Protein AF-M5BMG4-F1 (afdb_monomer_lite)

Secondary structure (DSSP, 8-state):
---HHHHHHHHHHHHHHHHHHHHHHHHHHHHHHHHHHHH-TTHHHHS-S---HHHHHHHHT-SS--HHHHHHHHHHHHHHHHHHHHHHHHHHHHHHHHHHHT-S--------------------------------------S-TTS--TTS--HHHHHHHHHHHHHHHHHHHHHHHHHHH-EEEEEEE--SSS--EEEEEEEHHHHHHHHHHHTTSSS---

Structure (mmCIF, N/CA/C/O backbone):
data_AF-M5BMG4-F1
#
_entry.id   AF-M5BMG4-F1
#
loop_
_atom_site.group_PDB
_atom_site.id
_atom_site.type_symbol
_atom_site.label_atom_id
_atom_site.label_alt_id
_atom_site.label_comp_id
_atom_site.label_asym_id
_atom_site.label_entity_id
_atom_site.label_seq_id
_atom_site.pdbx_PDB_ins_code
_atom_site.Cartn_x
_atom_site.Cartn_y
_atom_site.Cartn_z
_atom_site.occupancy
_atom_site.B_iso_or_equiv
_atom_site.auth_seq_id
_atom_site.auth_comp_id
_atom_site.auth_asym_id
_atom_site.auth_atom_id
_atom_site.pdbx_PDB_model_num
ATOM 1 N N . MET A 1 1 ? -11.355 30.637 56.043 1.00 48.03 1 MET A N 1
ATOM 2 C CA . MET A 1 1 ? -11.226 29.931 54.749 1.00 48.03 1 MET A CA 1
ATOM 3 C C . MET A 1 1 ? -11.668 28.479 54.931 1.00 48.03 1 MET A C 1
ATOM 5 O O . MET A 1 1 ? -10.850 27.647 55.291 1.00 48.03 1 MET A O 1
ATOM 9 N N . ALA A 1 2 ? -12.961 28.178 54.785 1.00 53.28 2 ALA A N 1
ATOM 10 C CA . ALA A 1 2 ? -13.523 26.843 55.030 1.00 53.28 2 ALA A CA 1
ATOM 11 C C . ALA A 1 2 ? -14.375 26.405 53.825 1.00 53.28 2 ALA A C 1
ATOM 13 O O . ALA A 1 2 ? -15.596 26.462 53.869 1.00 53.28 2 ALA A O 1
ATOM 14 N N . GLY A 1 3 ? -13.710 26.032 52.728 1.00 60.06 3 GLY A N 1
ATOM 15 C CA . GLY A 1 3 ? -14.348 25.515 51.505 1.00 60.06 3 GLY A CA 1
ATOM 16 C C . GLY A 1 3 ? -13.721 24.224 50.962 1.00 60.06 3 GLY A C 1
ATOM 17 O O . GLY A 1 3 ? -14.142 23.712 49.941 1.00 60.06 3 GLY A O 1
ATOM 18 N N . SER A 1 4 ? -12.715 23.649 51.625 1.00 68.88 4 SER A N 1
ATOM 19 C CA . SER A 1 4 ? -11.799 22.714 50.951 1.00 68.88 4 SER A CA 1
ATOM 20 C C . SER A 1 4 ? -12.375 21.319 50.646 1.00 68.88 4 SER A C 1
ATOM 22 O O . SER A 1 4 ? -12.135 20.799 49.560 1.00 68.88 4 SER A O 1
ATOM 24 N N . GLN A 1 5 ? -13.130 20.688 51.554 1.00 76.31 5 GLN A N 1
ATOM 25 C CA . GLN A 1 5 ? -13.528 19.279 51.372 1.00 76.31 5 GLN A CA 1
ATOM 26 C C . GLN A 1 5 ? -14.900 19.076 50.716 1.00 76.31 5 GLN A C 1
ATOM 28 O O . GLN A 1 5 ? -15.070 18.143 49.930 1.00 76.31 5 GLN A O 1
ATOM 33 N N . SER A 1 6 ? -15.888 19.919 51.021 1.00 79.81 6 SER A N 1
ATOM 34 C CA . SER A 1 6 ? -17.217 19.833 50.401 1.00 79.81 6 SER A CA 1
ATOM 35 C C . SER A 1 6 ? -17.175 20.239 48.926 1.00 79.81 6 SER A C 1
ATOM 37 O O . SER A 1 6 ? -17.792 19.574 48.092 1.00 79.81 6 SER A O 1
ATOM 39 N N . GLU A 1 7 ? -16.389 21.263 48.578 1.00 84.25 7 GLU A N 1
ATOM 40 C CA . GLU A 1 7 ? -16.179 21.663 47.183 1.00 84.25 7 GLU A CA 1
ATOM 41 C C . GLU A 1 7 ? -15.377 20.617 46.404 1.00 84.25 7 GLU A C 1
ATOM 43 O O . GLU A 1 7 ? -15.750 20.308 45.274 1.00 84.25 7 GLU A O 1
ATOM 48 N N . ALA A 1 8 ? -14.367 19.981 47.012 1.00 84.94 8 ALA A N 1
ATOM 49 C CA . ALA A 1 8 ? -13.626 18.887 46.378 1.00 84.94 8 ALA A CA 1
ATOM 50 C C . ALA A 1 8 ? -14.528 17.688 46.028 1.00 84.94 8 ALA A C 1
ATOM 52 O O . ALA A 1 8 ? -14.416 17.119 44.943 1.00 84.94 8 ALA A O 1
ATOM 53 N N . ARG A 1 9 ? -15.483 17.331 46.901 1.00 87.06 9 ARG A N 1
ATOM 54 C CA . ARG A 1 9 ? -16.470 16.269 46.618 1.00 87.06 9 ARG A CA 1
ATOM 55 C C . ARG A 1 9 ? -17.399 16.636 45.463 1.00 87.06 9 ARG A C 1
ATOM 57 O O . ARG A 1 9 ? -17.698 15.792 44.621 1.00 87.06 9 ARG A O 1
ATOM 64 N N . ARG A 1 10 ? -17.827 17.898 45.393 1.00 88.69 10 ARG A N 1
ATOM 65 C CA . ARG A 1 10 ? -18.655 18.401 44.289 1.00 88.69 10 ARG A CA 1
ATOM 66 C C . ARG A 1 10 ? -17.881 18.427 42.969 1.00 88.69 10 ARG A C 1
ATOM 68 O O . ARG A 1 10 ? -18.424 18.042 41.940 1.00 88.69 10 ARG A O 1
ATOM 75 N N . GLN A 1 11 ? -16.615 18.835 43.000 1.00 87.69 11 GLN A N 1
ATOM 76 C CA . GLN A 1 11 ? -15.728 18.807 41.837 1.00 87.69 11 GLN A CA 1
ATOM 77 C C . GLN A 1 11 ? -15.496 17.373 41.347 1.00 87.69 11 GLN A C 1
ATOM 79 O O . GLN A 1 11 ? -15.622 17.125 40.153 1.00 87.69 11 GLN A O 1
ATOM 84 N N . ALA A 1 12 ? -15.259 16.418 42.251 1.00 90.44 12 ALA A N 1
ATOM 85 C CA . ALA A 1 12 ? -15.122 15.004 41.902 1.00 90.44 12 ALA A CA 1
ATOM 86 C C . ALA A 1 12 ? -16.397 14.436 41.251 1.00 90.44 12 ALA A C 1
ATOM 88 O O . ALA A 1 12 ? -16.308 13.730 40.251 1.00 90.44 12 ALA A O 1
ATOM 89 N N . ALA A 1 13 ? -17.584 14.801 41.751 1.00 92.12 13 ALA A N 1
ATOM 90 C CA . ALA A 1 13 ? -18.852 14.398 41.142 1.00 92.12 13 ALA A CA 1
ATOM 91 C C . ALA A 1 13 ? -19.016 14.948 39.712 1.00 92.12 13 ALA A C 1
ATOM 93 O O . ALA A 1 13 ? -19.407 14.213 38.810 1.00 92.12 13 ALA A O 1
ATOM 94 N N . LEU A 1 14 ? -18.659 16.216 39.479 1.00 94.31 14 LEU A N 1
ATOM 95 C CA . LEU A 1 14 ? -18.699 16.826 38.143 1.00 94.31 14 LEU A CA 1
ATOM 96 C C . LEU A 1 14 ? -17.655 16.224 37.189 1.00 94.31 14 LEU A C 1
ATOM 98 O O . LEU A 1 14 ? -17.913 16.099 35.994 1.00 94.31 14 LEU A O 1
ATOM 102 N N . VAL A 1 15 ? -16.478 15.844 37.696 1.00 93.56 15 VAL A N 1
ATOM 103 C CA . VAL A 1 15 ? -15.448 15.144 36.913 1.00 93.56 15 VAL A CA 1
ATOM 104 C C . VAL A 1 15 ? -15.924 13.746 36.524 1.00 93.56 15 VAL A C 1
ATOM 106 O O . VAL A 1 15 ? -15.782 13.377 35.361 1.00 93.56 15 VAL A O 1
ATOM 109 N N . ASN A 1 16 ? -16.555 13.009 37.442 1.00 94.94 16 ASN A N 1
ATOM 110 C CA . ASN A 1 16 ? -17.147 11.707 37.134 1.00 94.94 16 ASN A CA 1
ATOM 111 C C . ASN A 1 16 ? -18.259 11.830 36.090 1.00 94.94 16 ASN A C 1
ATOM 113 O O . ASN A 1 16 ? -18.227 11.100 35.109 1.00 94.94 16 ASN A O 1
ATOM 117 N N . GLN A 1 17 ? -19.155 12.815 36.217 1.00 94.69 17 GLN A N 1
ATOM 118 C CA . GLN A 1 17 ? -20.187 13.072 35.204 1.00 94.69 17 GLN A CA 1
ATOM 119 C C . GLN A 1 17 ? -19.587 13.383 33.827 1.00 94.69 17 GLN A C 1
ATOM 121 O O . GLN A 1 17 ? -20.067 12.890 32.812 1.00 94.69 17 GLN A O 1
ATOM 126 N N . ARG A 1 18 ? -18.512 14.179 33.765 1.00 96.25 18 ARG A N 1
ATOM 127 C CA . ARG A 1 18 ? -17.808 14.451 32.499 1.00 96.25 18 ARG A CA 1
ATOM 128 C C . ARG A 1 18 ? -17.159 13.198 31.921 1.00 96.25 18 ARG A C 1
ATOM 130 O O . ARG A 1 18 ? -17.185 13.024 30.707 1.00 96.25 18 ARG A O 1
ATOM 137 N N . LYS A 1 19 ? -16.582 12.349 32.773 1.00 94.94 19 LYS A N 1
ATOM 138 C CA . LYS A 1 19 ? -15.960 11.087 32.367 1.00 94.94 19 LYS A CA 1
ATOM 139 C C . LYS A 1 19 ? -17.001 10.114 31.821 1.00 94.94 19 LYS A C 1
ATOM 141 O O . LYS A 1 19 ? -16.806 9.588 30.737 1.00 94.94 19 LYS A O 1
ATOM 146 N N . GLU A 1 20 ? -18.122 9.956 32.519 1.00 95.56 20 GLU A N 1
ATOM 147 C CA . GLU A 1 20 ? -19.255 9.140 32.074 1.00 95.56 20 GLU A CA 1
ATOM 148 C C . GLU A 1 20 ? -19.810 9.645 30.740 1.00 95.56 20 GLU A C 1
ATOM 150 O O . GLU A 1 20 ? -19.990 8.853 29.823 1.00 95.56 20 GLU A O 1
ATOM 155 N N . MET A 1 21 ? -19.997 10.961 30.576 1.00 93.50 21 MET A N 1
ATOM 156 C CA . MET A 1 21 ? -20.443 11.519 29.293 1.00 93.50 21 MET A CA 1
ATOM 157 C C . MET A 1 21 ? -19.443 11.281 28.153 1.00 93.50 21 MET A C 1
ATOM 159 O O . MET A 1 21 ? -19.861 11.055 27.021 1.00 93.50 21 MET A O 1
ATOM 163 N N . MET A 1 22 ? -18.137 11.332 28.429 1.00 92.81 22 MET A N 1
ATOM 164 C CA . MET A 1 22 ? -17.100 11.048 27.433 1.00 92.81 22 MET A CA 1
ATOM 165 C C . MET A 1 22 ? -17.072 9.559 27.063 1.00 92.81 22 MET A C 1
ATOM 167 O O . MET A 1 22 ? -17.071 9.232 25.882 1.00 92.81 22 MET A O 1
ATOM 171 N N . GLU A 1 23 ? -17.135 8.663 28.051 1.00 95.31 23 GLU A N 1
ATOM 172 C CA . GLU A 1 23 ? -17.198 7.212 27.832 1.00 95.31 23 GLU A CA 1
ATOM 173 C C . GLU A 1 23 ? -18.461 6.807 27.057 1.00 95.31 23 GLU A C 1
ATOM 175 O O . GLU A 1 23 ? -18.402 5.946 26.182 1.00 95.31 23 GLU A O 1
ATOM 180 N N . GLU A 1 24 ? -19.604 7.439 27.337 1.00 96.00 24 GLU A N 1
ATOM 181 C CA . GLU A 1 24 ? -20.850 7.195 26.607 1.00 96.00 24 GLU A CA 1
ATOM 182 C C . GLU A 1 24 ? -20.752 7.684 25.154 1.00 96.00 24 GLU A C 1
ATOM 184 O O . GLU A 1 24 ? -21.241 7.023 24.240 1.00 96.00 24 GLU A O 1
ATOM 189 N N . PHE A 1 25 ? -20.069 8.807 24.920 1.00 96.19 25 PHE A N 1
ATOM 190 C CA . PHE A 1 25 ? -19.807 9.309 23.573 1.00 96.19 25 PHE A CA 1
ATOM 191 C C . PHE A 1 25 ? -18.877 8.382 22.782 1.00 96.19 25 PHE A C 1
ATOM 193 O O . PHE A 1 25 ? -19.150 8.091 21.616 1.00 96.19 25 PHE A O 1
ATOM 200 N N . ASP A 1 26 ? -17.821 7.874 23.417 1.00 93.44 26 ASP A N 1
ATOM 201 C CA . ASP A 1 26 ? -16.914 6.902 22.804 1.00 93.44 26 ASP A CA 1
ATOM 202 C C . ASP A 1 26 ? -17.653 5.593 22.495 1.00 93.44 26 ASP A C 1
ATOM 204 O O . ASP A 1 26 ? -17.563 5.085 21.380 1.00 93.44 26 ASP A O 1
ATOM 208 N N . ARG A 1 27 ? -18.509 5.115 23.410 1.00 95.56 27 ARG A N 1
ATOM 209 C CA . ARG A 1 27 ? -19.394 3.963 23.161 1.00 95.56 27 ARG A CA 1
ATOM 210 C C . ARG A 1 27 ? -20.350 4.192 22.000 1.00 95.56 27 ARG A C 1
ATOM 212 O O . ARG A 1 27 ? -20.555 3.282 21.202 1.00 95.56 27 ARG A O 1
ATOM 219 N N . GLN A 1 28 ? -20.947 5.378 21.897 1.00 94.50 28 GLN A N 1
ATOM 220 C CA . GLN A 1 28 ? -21.827 5.721 20.779 1.00 94.50 28 GLN A CA 1
ATOM 221 C C . GLN A 1 28 ? -21.057 5.775 19.458 1.00 94.50 28 GLN A C 1
ATOM 223 O O . GLN A 1 28 ? -21.554 5.287 18.442 1.00 94.50 28 GLN A O 1
ATOM 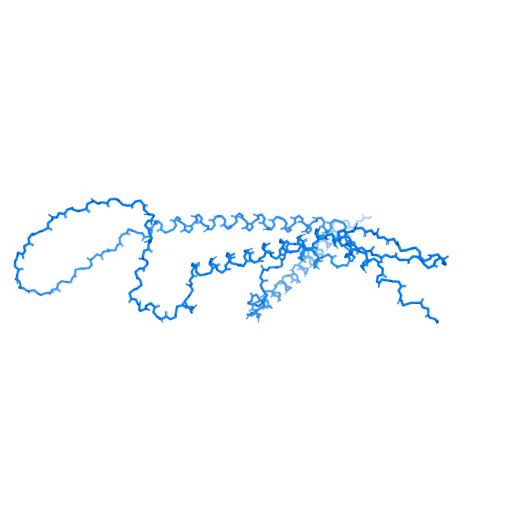228 N N . LYS A 1 29 ? -19.831 6.312 19.460 1.00 95.00 29 LYS A N 1
ATOM 229 C CA . LYS A 1 29 ? -18.953 6.283 18.287 1.00 95.00 29 LYS A CA 1
ATOM 230 C C . LYS A 1 29 ? -18.583 4.865 17.884 1.00 95.00 29 LYS A C 1
ATOM 232 O O . LYS A 1 29 ? -18.730 4.529 16.712 1.00 95.00 29 LYS A O 1
ATOM 237 N N . ASP A 1 30 ? -18.177 4.033 18.834 1.00 90.62 30 ASP A N 1
ATOM 238 C CA . ASP A 1 30 ? -17.847 2.631 18.586 1.00 90.62 30 ASP A CA 1
ATOM 239 C C . ASP A 1 30 ? -19.067 1.850 18.089 1.00 90.62 30 ASP A C 1
ATOM 241 O O . ASP A 1 30 ? -18.950 1.024 17.184 1.00 90.62 30 ASP A O 1
ATOM 245 N N . ALA A 1 31 ? -20.258 2.134 18.624 1.00 92.94 31 ALA A N 1
ATOM 246 C CA . ALA A 1 31 ? -21.508 1.551 18.151 1.00 92.94 31 ALA A CA 1
ATOM 247 C C . ALA A 1 31 ? -21.809 1.964 16.704 1.00 92.94 31 ALA A C 1
ATOM 249 O O . ALA A 1 31 ? -22.097 1.093 15.886 1.00 92.94 31 ALA A O 1
ATOM 250 N N . MET A 1 32 ? -21.662 3.247 16.354 1.00 86.12 32 MET A N 1
ATOM 251 C CA . MET A 1 32 ? -21.830 3.718 14.974 1.00 86.12 32 MET A CA 1
ATOM 252 C C . MET A 1 32 ? -20.785 3.125 14.022 1.00 86.12 32 MET A C 1
ATOM 254 O O . MET A 1 32 ? -21.125 2.723 12.910 1.00 86.12 32 MET A O 1
ATOM 258 N N . LEU A 1 33 ? -19.523 3.011 14.438 1.00 84.25 33 LEU A N 1
ATOM 259 C CA . LEU A 1 33 ? -18.486 2.350 13.642 1.00 84.25 33 LEU A CA 1
ATOM 260 C C . LEU A 1 33 ? -18.820 0.872 13.431 1.00 84.25 33 LEU A C 1
ATOM 262 O O . LEU A 1 33 ? -18.809 0.388 12.306 1.00 84.25 33 LEU A O 1
ATOM 266 N N . LYS A 1 34 ? -19.230 0.167 14.484 1.00 87.31 34 LYS A N 1
ATOM 267 C CA . LYS A 1 34 ? -19.620 -1.240 14.392 1.00 87.31 34 LYS A CA 1
ATOM 268 C C . LYS A 1 34 ? -20.862 -1.443 13.528 1.00 87.31 34 LYS A C 1
ATOM 270 O O . LYS A 1 34 ? -20.925 -2.422 12.789 1.00 87.31 34 LYS A O 1
ATOM 275 N N . GLU A 1 35 ? -21.854 -0.559 13.610 1.00 85.75 35 GLU A N 1
ATOM 276 C CA . GLU A 1 35 ? -23.045 -0.612 12.757 1.00 85.75 35 GLU A CA 1
ATOM 277 C C . GLU A 1 35 ? -22.714 -0.310 11.298 1.00 85.75 35 GLU A C 1
ATOM 279 O O . GLU A 1 35 ? -23.170 -1.038 10.418 1.00 85.75 35 GLU A O 1
ATOM 284 N N . THR A 1 36 ? -21.871 0.689 11.027 1.00 81.50 36 THR A N 1
ATOM 285 C CA . THR A 1 36 ? -21.417 0.989 9.661 1.00 81.50 36 THR A CA 1
ATOM 286 C C . THR A 1 36 ? -20.585 -0.162 9.093 1.00 81.50 36 THR A C 1
ATOM 288 O O . THR A 1 36 ? -20.907 -0.662 8.021 1.00 81.50 36 THR A O 1
ATOM 291 N N . GLU A 1 37 ? -19.613 -0.704 9.826 1.00 75.75 37 GLU A N 1
ATOM 292 C CA . GLU A 1 37 ? -18.843 -1.882 9.398 1.00 75.75 37 GLU A CA 1
ATOM 293 C C . GLU A 1 37 ? -19.734 -3.096 9.097 1.00 75.75 37 GLU A C 1
ATOM 295 O O . GLU A 1 37 ? -19.504 -3.823 8.130 1.00 75.75 37 GLU A O 1
ATOM 300 N N . LYS A 1 38 ? -20.786 -3.306 9.894 1.00 78.69 38 LYS A N 1
ATOM 301 C CA . LYS A 1 38 ? -21.734 -4.415 9.721 1.00 78.69 38 LYS A CA 1
ATOM 302 C C . LYS A 1 38 ? -22.732 -4.162 8.584 1.00 78.69 38 LYS A C 1
ATOM 304 O O . LYS A 1 38 ? -23.169 -5.115 7.940 1.00 78.69 38 LYS A O 1
ATOM 309 N N . SER A 1 39 ? -23.056 -2.896 8.316 1.00 72.44 39 SER A N 1
ATOM 310 C CA . SER A 1 39 ? -23.921 -2.437 7.223 1.00 72.44 39 SER A CA 1
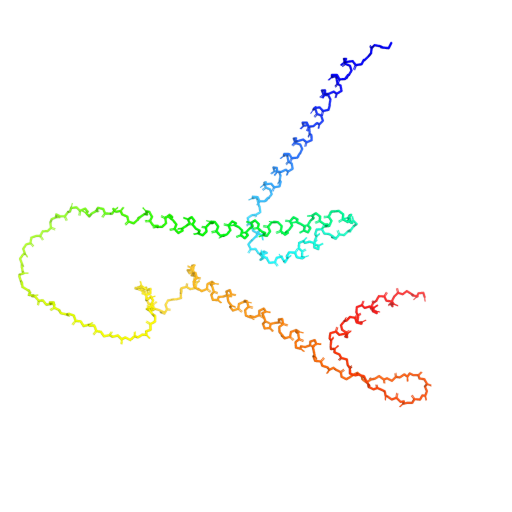ATOM 311 C C . SER A 1 39 ? -23.197 -2.311 5.879 1.00 72.44 39 SER A C 1
ATOM 313 O O . SER A 1 39 ? -23.870 -2.141 4.861 1.00 72.44 39 SER A O 1
ATOM 315 N N . LEU A 1 40 ? -21.865 -2.414 5.832 1.00 66.12 40 LEU A N 1
ATOM 316 C CA . LEU A 1 40 ? -21.096 -2.488 4.589 1.00 66.12 40 LEU A CA 1
ATOM 317 C C . LEU A 1 40 ? -20.660 -3.939 4.280 1.00 66.12 40 LEU A C 1
ATOM 319 O O . LEU A 1 40 ? -19.480 -4.281 4.408 1.00 66.12 40 LEU A O 1
ATOM 323 N N . PRO A 1 41 ? -21.557 -4.821 3.792 1.00 57.09 41 PRO A N 1
ATOM 324 C CA . PRO A 1 41 ? -21.187 -6.154 3.336 1.00 57.09 41 PRO A CA 1
ATOM 325 C C . PRO A 1 41 ? -20.493 -6.068 1.968 1.00 57.09 41 PRO A C 1
ATOM 327 O O . PRO A 1 41 ? -21.046 -6.479 0.948 1.00 57.09 41 PRO A O 1
ATOM 330 N N . GLY A 1 42 ? -19.271 -5.537 1.887 1.00 61.16 42 GLY A N 1
ATOM 331 C CA . GLY A 1 42 ? -18.596 -5.463 0.586 1.00 61.16 42 GLY A CA 1
ATOM 332 C C . GLY A 1 42 ? -17.256 -4.756 0.495 1.00 61.16 42 GLY A C 1
ATOM 333 O O . GLY A 1 42 ? -16.537 -5.044 -0.456 1.00 61.16 42 GLY A O 1
ATOM 334 N N . THR A 1 43 ? -16.868 -3.900 1.444 1.00 59.12 43 THR A N 1
ATOM 335 C CA . THR A 1 43 ? -15.601 -3.153 1.308 1.00 59.12 43 THR A CA 1
ATOM 336 C C . THR A 1 43 ? -14.411 -4.107 1.254 1.00 59.12 43 THR A C 1
ATOM 338 O O . THR A 1 43 ? -13.666 -4.108 0.282 1.00 59.12 43 THR A O 1
ATOM 341 N N . ASN A 1 44 ? -14.338 -5.057 2.186 1.00 59.78 44 ASN A N 1
ATOM 342 C CA . ASN A 1 44 ? -13.284 -6.076 2.236 1.00 59.78 44 ASN A CA 1
ATOM 343 C C . ASN A 1 44 ? -13.362 -7.172 1.155 1.00 59.78 44 ASN A C 1
ATOM 345 O O . ASN A 1 44 ? -12.509 -8.056 1.140 1.00 59.78 44 ASN A O 1
ATOM 349 N N . ARG A 1 45 ? -14.366 -7.162 0.264 1.00 65.56 45 ARG A N 1
ATOM 350 C CA . ARG A 1 45 ? -14.440 -8.120 -0.859 1.00 65.56 45 ARG A CA 1
ATOM 351 C C . ARG A 1 45 ? -13.769 -7.604 -2.129 1.00 65.56 45 ARG A C 1
ATOM 353 O O . ARG A 1 45 ? -13.460 -8.412 -2.997 1.00 65.56 45 ARG A O 1
ATOM 360 N N . PHE A 1 46 ? -13.546 -6.292 -2.229 1.00 55.56 46 PHE A N 1
ATOM 361 C CA . PHE A 1 46 ? -13.007 -5.660 -3.437 1.00 55.56 46 PHE A CA 1
ATOM 362 C C . PHE A 1 46 ? -11.672 -4.944 -3.225 1.00 55.56 46 PHE A C 1
ATOM 364 O O . PHE A 1 46 ? -10.905 -4.831 -4.178 1.00 55.56 46 PHE A O 1
ATOM 371 N N . VAL A 1 47 ? -11.332 -4.530 -1.999 1.00 58.84 47 VAL A N 1
ATOM 372 C CA . VAL A 1 47 ? -9.947 -4.156 -1.677 1.00 58.84 47 VAL A CA 1
ATOM 373 C C . VAL A 1 47 ? -9.191 -5.410 -1.269 1.00 58.84 47 VAL A C 1
ATOM 375 O O . VAL A 1 47 ? -9.425 -5.982 -0.205 1.00 58.84 47 VAL A O 1
ATOM 378 N N . GLY A 1 48 ? -8.281 -5.859 -2.134 1.00 62.72 48 GLY A N 1
ATOM 379 C CA . GLY A 1 48 ? -7.297 -6.860 -1.744 1.00 62.72 48 GLY A CA 1
ATOM 380 C C . GLY A 1 48 ? -6.557 -6.352 -0.509 1.00 62.72 48 GLY A C 1
ATOM 381 O O . GLY A 1 48 ? -6.052 -5.233 -0.522 1.00 62.72 48 GLY A O 1
ATOM 382 N N . ARG A 1 49 ? -6.506 -7.160 0.556 1.00 59.47 49 ARG A N 1
ATOM 383 C CA . ARG A 1 49 ? -5.766 -6.891 1.801 1.00 59.47 49 ARG A CA 1
ATOM 384 C C . ARG A 1 49 ? -4.253 -6.949 1.539 1.00 59.47 49 ARG A C 1
ATOM 386 O O . ARG A 1 49 ? -3.559 -7.824 2.032 1.00 59.47 49 ARG A O 1
ATOM 393 N N . ASN A 1 50 ? -3.780 -6.054 0.680 1.00 53.78 50 ASN A N 1
ATOM 394 C CA . ASN A 1 50 ? -2.401 -5.884 0.241 1.00 53.78 50 ASN A CA 1
ATOM 395 C C . ASN A 1 50 ? -1.962 -4.423 0.410 1.00 53.78 50 ASN A C 1
ATOM 397 O O . ASN A 1 50 ? -1.045 -3.985 -0.278 1.00 53.78 50 ASN A O 1
ATOM 401 N N . ASP A 1 51 ? -2.580 -3.678 1.331 1.00 55.97 51 ASP A N 1
ATOM 402 C CA . ASP A 1 51 ? -1.952 -2.464 1.843 1.00 55.97 51 ASP A CA 1
ATOM 403 C C . ASP A 1 51 ? -0.645 -2.900 2.522 1.00 55.97 51 ASP A C 1
ATOM 405 O O . ASP A 1 51 ? -0.640 -3.578 3.553 1.00 55.97 51 ASP A O 1
ATOM 409 N N . SER A 1 52 ? 0.481 -2.585 1.883 1.00 67.69 52 SER A N 1
ATOM 410 C CA . SER A 1 52 ? 1.807 -2.798 2.462 1.00 67.69 52 SER A CA 1
ATOM 411 C C . SER A 1 52 ? 1.876 -2.057 3.802 1.00 67.69 52 SER A C 1
ATOM 413 O O . SER A 1 52 ? 1.317 -0.969 3.918 1.00 67.69 52 SER A O 1
ATOM 415 N N . MET A 1 53 ? 2.575 -2.586 4.817 1.00 69.38 53 MET A N 1
ATOM 416 C CA . MET A 1 53 ? 2.717 -1.899 6.122 1.00 69.38 53 MET A CA 1
ATOM 417 C C . MET A 1 53 ? 3.196 -0.448 5.979 1.00 69.38 53 MET A C 1
ATOM 419 O O . MET A 1 53 ? 2.888 0.422 6.785 1.00 69.38 53 MET A O 1
ATOM 423 N N . GLU A 1 54 ? 3.979 -0.185 4.940 1.00 74.31 54 GLU A N 1
ATOM 424 C CA . GLU A 1 54 ? 4.470 1.149 4.635 1.00 74.31 54 GLU A CA 1
ATOM 425 C C . GLU A 1 54 ? 3.368 2.066 4.087 1.00 74.31 54 GLU A C 1
ATOM 427 O O . GLU A 1 54 ? 3.390 3.270 4.307 1.00 74.31 54 GLU A O 1
ATOM 432 N N . GLU A 1 55 ? 2.389 1.509 3.383 1.00 79.50 55 GLU A N 1
ATOM 433 C CA . GLU A 1 55 ? 1.258 2.235 2.821 1.00 79.50 55 GLU A CA 1
ATOM 434 C C . GLU A 1 55 ? 0.235 2.611 3.898 1.00 79.50 55 GLU A C 1
ATOM 436 O O . GLU A 1 55 ? -0.263 3.736 3.891 1.00 79.50 55 GLU A O 1
ATOM 441 N N . THR A 1 56 ? -0.012 1.733 4.876 1.00 79.44 56 THR A N 1
ATOM 442 C CA . THR A 1 56 ? -0.828 2.075 6.053 1.00 79.44 56 THR A CA 1
ATOM 443 C C . THR A 1 56 ? -0.146 3.141 6.903 1.00 79.44 56 THR A C 1
ATOM 445 O O . THR A 1 56 ? -0.795 4.111 7.301 1.00 79.44 56 THR A O 1
ATOM 448 N N . LEU A 1 57 ? 1.175 3.025 7.105 1.00 82.94 57 LEU A N 1
ATOM 449 C CA . LEU A 1 57 ? 1.959 4.049 7.788 1.00 82.94 57 LEU A CA 1
ATOM 450 C C . LEU A 1 57 ? 1.847 5.380 7.039 1.00 82.94 57 LEU A C 1
ATOM 452 O O . LEU A 1 57 ? 1.402 6.349 7.642 1.00 82.94 57 LEU A O 1
ATOM 456 N N . LYS A 1 58 ? 2.104 5.406 5.723 1.00 83.94 58 LYS A N 1
ATOM 457 C CA . LYS A 1 58 ? 1.960 6.602 4.874 1.00 83.94 58 LYS A CA 1
ATOM 458 C C . LYS A 1 58 ? 0.568 7.216 4.986 1.00 83.94 58 LYS A C 1
ATOM 460 O O . LYS A 1 58 ? 0.471 8.389 5.320 1.00 83.94 58 LYS A O 1
ATOM 465 N N . LYS A 1 59 ? -0.506 6.442 4.792 1.00 84.31 59 LYS A N 1
ATOM 466 C CA . LYS A 1 59 ? -1.898 6.919 4.911 1.00 84.31 59 LYS A CA 1
ATOM 467 C C . LYS A 1 59 ? -2.169 7.542 6.283 1.00 84.31 59 LYS A C 1
ATOM 469 O O . LYS A 1 59 ? -2.795 8.592 6.374 1.00 84.31 59 LYS A O 1
ATOM 474 N N . SER A 1 60 ? -1.641 6.928 7.343 1.00 78.62 60 SER A N 1
ATOM 475 C CA . SER A 1 60 ? -1.793 7.410 8.718 1.00 78.62 60 SER A CA 1
ATOM 476 C C . SER A 1 60 ? -0.898 8.606 9.074 1.00 78.62 60 SER A C 1
ATOM 478 O O . SER A 1 60 ? -1.112 9.220 10.124 1.00 78.62 60 SER A O 1
ATOM 480 N N . THR A 1 61 ? 0.104 8.920 8.246 1.00 82.88 61 THR A N 1
ATOM 481 C CA . THR A 1 61 ? 1.116 9.959 8.499 1.00 82.88 61 THR A CA 1
ATOM 482 C C . THR A 1 61 ? 1.095 11.092 7.472 1.00 82.88 61 THR A C 1
ATOM 484 O O . THR A 1 61 ? 2.013 11.908 7.454 1.00 82.88 61 THR A O 1
ATOM 487 N N . ILE A 1 62 ? 0.080 11.171 6.608 1.00 85.69 62 ILE A N 1
ATOM 488 C CA . ILE A 1 62 ? -0.119 12.329 5.726 1.00 85.69 62 ILE A CA 1
ATOM 489 C C . ILE A 1 62 ? -0.617 13.508 6.576 1.00 85.69 62 ILE A C 1
ATOM 491 O O . ILE A 1 62 ? -1.699 13.443 7.157 1.00 85.69 62 ILE A O 1
ATOM 495 N N . GLY A 1 63 ? 0.168 14.587 6.643 1.00 86.75 63 GLY A N 1
ATOM 496 C CA . GLY A 1 63 ? -0.170 15.823 7.360 1.00 86.75 63 GLY A CA 1
ATOM 497 C C . GLY A 1 63 ? 0.868 16.229 8.411 1.00 86.75 63 GLY A C 1
ATOM 498 O O . GLY A 1 63 ? 1.967 15.682 8.469 1.00 86.75 63 GLY A O 1
ATOM 499 N N . LEU A 1 64 ? 0.526 17.219 9.241 1.00 87.50 64 LEU A N 1
ATOM 500 C CA . LEU A 1 64 ? 1.387 17.686 10.329 1.00 87.50 64 LEU A CA 1
ATOM 501 C C . LEU A 1 64 ? 1.307 16.697 11.503 1.00 87.50 64 LEU A C 1
ATOM 503 O O . LEU A 1 64 ? 0.375 16.741 12.303 1.00 87.50 64 LEU A O 1
ATOM 507 N N . VAL A 1 65 ? 2.266 15.779 11.577 1.00 89.31 65 VAL A N 1
ATOM 508 C CA . VAL A 1 65 ? 2.315 14.709 12.584 1.00 89.31 65 VAL A CA 1
ATOM 509 C C . VAL A 1 65 ? 3.536 14.906 13.477 1.00 89.31 65 VAL A C 1
ATOM 511 O O . VAL A 1 65 ? 4.613 15.264 12.997 1.00 89.31 65 VAL A O 1
ATOM 514 N N . LYS A 1 66 ? 3.381 14.689 14.788 1.00 89.31 66 LYS A N 1
ATOM 515 C CA . LYS A 1 66 ? 4.507 14.746 15.727 1.00 89.31 66 LYS A CA 1
ATOM 516 C C . LYS A 1 66 ? 5.407 13.524 15.557 1.00 89.31 66 LYS A C 1
ATOM 518 O O . LYS A 1 66 ? 4.951 12.442 15.195 1.00 89.31 66 LYS A O 1
ATOM 523 N N . LEU A 1 67 ? 6.690 13.682 15.881 1.00 87.94 67 LEU A N 1
ATOM 524 C CA . LEU A 1 67 ? 7.663 12.588 15.798 1.00 87.94 67 LEU A CA 1
ATOM 525 C C . LEU A 1 67 ? 7.248 11.375 16.651 1.00 87.94 67 LEU A C 1
ATOM 527 O O . LEU A 1 67 ? 7.402 10.236 16.216 1.00 87.94 67 LEU A O 1
ATOM 531 N N . GLU A 1 68 ? 6.680 11.627 17.830 1.00 88.56 68 GLU A N 1
ATOM 532 C CA . GLU A 1 68 ? 6.191 10.594 18.751 1.00 88.56 68 GLU A CA 1
ATOM 533 C C . GLU A 1 68 ? 5.082 9.746 18.118 1.00 88.56 68 GLU A C 1
ATOM 535 O O . GLU A 1 68 ? 5.143 8.519 18.146 1.00 88.56 68 GLU A O 1
ATOM 540 N N . ASP A 1 69 ? 4.116 10.385 17.457 1.00 87.44 69 ASP A N 1
ATOM 541 C CA . ASP A 1 69 ? 2.993 9.696 16.816 1.00 87.44 69 ASP A CA 1
ATOM 542 C C . ASP A 1 69 ? 3.460 8.800 15.661 1.00 87.44 69 ASP A C 1
ATOM 544 O O . ASP A 1 69 ? 2.924 7.711 15.456 1.00 87.44 69 ASP A O 1
ATOM 548 N N . PHE A 1 70 ? 4.491 9.224 14.922 1.00 87.12 70 PHE A N 1
ATOM 549 C CA . PHE A 1 70 ? 5.087 8.426 13.849 1.00 87.12 70 PHE A CA 1
ATOM 550 C C . PHE A 1 70 ? 5.804 7.183 14.393 1.00 87.12 70 PHE A C 1
ATOM 552 O O . PHE A 1 70 ? 5.645 6.082 13.861 1.00 87.12 70 PHE A O 1
ATOM 559 N N . GLN A 1 71 ? 6.578 7.347 15.468 1.00 90.38 71 GLN A N 1
ATOM 560 C CA . GLN A 1 71 ? 7.277 6.242 16.127 1.00 90.38 71 GLN A CA 1
ATOM 561 C C . GLN A 1 71 ? 6.291 5.243 16.740 1.00 90.38 71 GLN A C 1
ATOM 563 O O . GLN A 1 71 ? 6.456 4.034 16.561 1.00 90.38 71 GLN A O 1
ATOM 568 N N . ASN A 1 72 ? 5.235 5.742 17.386 1.00 89.50 72 ASN A N 1
ATOM 569 C CA . ASN A 1 72 ? 4.180 4.922 17.971 1.00 89.50 72 ASN A CA 1
ATOM 570 C C . ASN A 1 72 ? 3.436 4.122 16.897 1.00 89.50 72 ASN A C 1
ATOM 572 O O . ASN A 1 72 ? 3.347 2.903 17.015 1.00 89.50 72 ASN A O 1
ATOM 576 N N . LYS A 1 73 ? 3.011 4.767 15.802 1.00 87.62 73 LYS A N 1
ATOM 577 C CA . LYS A 1 73 ? 2.337 4.086 14.682 1.00 87.62 73 LYS A CA 1
ATOM 578 C C . LYS A 1 73 ? 3.221 3.045 14.004 1.00 87.62 73 LYS A C 1
ATOM 580 O O . LYS A 1 73 ? 2.749 1.971 13.642 1.00 87.62 73 LYS A O 1
ATOM 585 N N . ARG A 1 74 ? 4.518 3.326 13.852 1.00 85.56 74 ARG A N 1
ATOM 586 C CA . ARG A 1 74 ? 5.471 2.358 13.296 1.00 85.56 74 ARG A CA 1
ATOM 587 C C . ARG A 1 74 ? 5.617 1.128 14.198 1.00 85.56 74 ARG A C 1
ATOM 589 O O . ARG A 1 74 ? 5.577 0.009 13.693 1.00 85.56 74 ARG A O 1
ATOM 596 N N . LYS A 1 75 ? 5.758 1.337 15.510 1.00 89.81 75 LYS A N 1
ATOM 597 C CA . LYS A 1 75 ? 5.860 0.261 16.505 1.00 89.81 75 LYS A CA 1
ATOM 598 C C . LYS A 1 75 ? 4.578 -0.569 16.577 1.00 89.81 75 LYS A C 1
ATOM 600 O O . LYS A 1 75 ? 4.643 -1.790 16.633 1.00 89.81 75 LYS A O 1
ATOM 605 N N . GLU A 1 76 ? 3.426 0.087 16.535 1.00 87.19 76 GLU A N 1
ATOM 606 C CA . GLU A 1 76 ? 2.117 -0.562 16.563 1.00 87.19 76 GLU A CA 1
ATOM 607 C C . GLU A 1 76 ? 1.892 -1.450 15.334 1.00 87.19 76 GLU A C 1
ATOM 609 O O . GLU A 1 76 ? 1.455 -2.591 15.474 1.00 87.19 76 GLU A O 1
ATOM 614 N N . LEU A 1 77 ? 2.254 -0.979 14.136 1.00 81.69 77 LEU A N 1
ATOM 615 C CA . LEU A 1 77 ? 2.166 -1.786 12.915 1.00 81.69 77 LEU A CA 1
ATOM 616 C C . LEU A 1 77 ? 3.094 -3.009 12.954 1.00 81.69 77 LEU A C 1
ATOM 618 O O . LEU A 1 77 ? 2.715 -4.094 12.507 1.00 81.69 77 LEU A O 1
ATOM 622 N N . GLU A 1 78 ? 4.297 -2.855 13.505 1.00 81.88 78 GLU A N 1
ATOM 623 C CA . GLU A 1 78 ? 5.239 -3.959 13.689 1.00 81.88 78 GLU A CA 1
ATOM 624 C C . GLU A 1 78 ? 4.724 -4.987 14.709 1.00 81.88 78 GLU A C 1
ATOM 626 O O . GLU A 1 78 ? 4.765 -6.195 14.456 1.00 81.88 78 GLU A O 1
ATOM 631 N N . GLU A 1 79 ? 4.160 -4.522 15.824 1.00 87.19 79 GLU A N 1
ATOM 632 C CA . GLU A 1 79 ? 3.559 -5.376 16.845 1.00 87.19 79 GLU A CA 1
ATOM 633 C C . GLU A 1 79 ? 2.304 -6.094 16.332 1.00 87.19 79 GLU A C 1
ATOM 635 O O . GLU A 1 79 ? 2.134 -7.289 16.578 1.00 87.19 79 GLU A O 1
ATOM 640 N N . ALA A 1 80 ? 1.444 -5.413 15.572 1.00 82.50 80 ALA A N 1
ATOM 641 C CA . ALA A 1 80 ? 0.272 -6.019 14.950 1.00 82.50 80 ALA A CA 1
ATOM 642 C C . ALA A 1 80 ? 0.677 -7.159 14.003 1.00 82.50 80 ALA A C 1
ATOM 644 O O . ALA A 1 80 ? 0.118 -8.255 14.079 1.00 82.50 80 ALA A O 1
ATOM 645 N N . LYS A 1 81 ? 1.717 -6.951 13.185 1.00 78.81 81 LYS A N 1
ATOM 646 C CA . LYS A 1 81 ? 2.271 -8.000 12.320 1.00 78.81 81 LYS A CA 1
ATOM 647 C C . LYS A 1 81 ? 2.854 -9.163 13.124 1.00 78.81 81 LYS A C 1
ATOM 649 O O . LYS A 1 81 ? 2.648 -10.321 12.756 1.00 78.81 81 LYS A O 1
ATOM 654 N N . ALA A 1 82 ? 3.557 -8.883 14.220 1.00 79.06 82 ALA A N 1
ATOM 655 C CA . ALA A 1 82 ? 4.082 -9.922 15.103 1.00 79.06 82 ALA A CA 1
ATOM 656 C C . ALA A 1 82 ? 2.952 -10.744 15.753 1.00 79.06 82 ALA A C 1
ATOM 658 O O . ALA A 1 82 ? 3.033 -11.972 15.810 1.00 79.06 82 ALA A O 1
ATOM 659 N N . ARG A 1 83 ? 1.862 -10.090 16.174 1.00 78.19 83 ARG A N 1
ATOM 660 C CA . ARG A 1 83 ? 0.669 -10.748 16.733 1.00 78.19 83 ARG A CA 1
ATOM 661 C C . ARG A 1 83 ? -0.068 -11.594 15.696 1.00 78.19 83 ARG A C 1
ATOM 663 O O . ARG A 1 83 ? -0.447 -12.719 16.009 1.00 78.19 83 ARG A O 1
ATOM 670 N N . GLU A 1 84 ? -0.235 -11.113 14.465 1.00 75.62 84 GLU A N 1
ATOM 671 C CA . GLU A 1 84 ? -0.831 -11.908 13.381 1.00 75.62 84 GLU A CA 1
ATOM 672 C C . GLU A 1 84 ? 0.041 -13.132 13.029 1.00 75.62 84 GLU A C 1
ATOM 674 O O . GLU A 1 84 ? -0.472 -14.240 12.842 1.00 75.62 84 GLU A O 1
ATOM 679 N N . ALA A 1 85 ? 1.370 -12.982 13.015 1.00 73.88 85 ALA A N 1
ATOM 680 C CA . ALA A 1 85 ? 2.295 -14.100 12.815 1.00 73.88 85 ALA A CA 1
ATOM 681 C C . ALA A 1 85 ? 2.222 -15.140 13.952 1.00 73.88 85 ALA A C 1
ATOM 683 O O . ALA A 1 85 ? 2.276 -16.344 13.696 1.00 73.88 85 ALA A O 1
ATOM 684 N N . ALA A 1 86 ? 2.040 -14.699 15.200 1.00 75.06 86 ALA A N 1
ATOM 685 C CA . ALA A 1 86 ? 1.847 -15.592 16.342 1.00 75.06 86 ALA A CA 1
ATOM 686 C C . ALA A 1 86 ? 0.492 -16.326 16.282 1.00 75.06 86 ALA A C 1
ATOM 688 O O . ALA A 1 86 ? 0.453 -17.555 16.366 1.00 75.06 86 ALA A O 1
ATOM 689 N N . GLN A 1 87 ? -0.610 -15.608 16.031 1.00 71.88 87 GLN A N 1
ATOM 690 C CA . GLN A 1 87 ? -1.949 -16.207 15.935 1.00 71.88 87 GLN A CA 1
ATOM 691 C C . GLN A 1 87 ? -2.067 -17.210 14.779 1.00 71.88 87 GLN A C 1
ATOM 693 O O . GLN A 1 87 ? -2.713 -18.250 14.907 1.00 71.88 87 GLN A O 1
ATOM 698 N N . THR A 1 88 ? -1.429 -16.939 13.638 1.00 63.94 88 THR A N 1
ATOM 699 C CA . THR A 1 88 ? -1.458 -17.865 12.494 1.00 63.94 88 THR A CA 1
ATOM 700 C C . THR A 1 88 ? -0.673 -19.156 12.733 1.00 63.94 88 THR A C 1
ATOM 702 O O . THR A 1 88 ? -0.987 -20.164 12.093 1.00 63.94 88 THR A O 1
ATOM 705 N N . ASN A 1 89 ? 0.299 -19.167 13.649 1.00 62.38 89 ASN A N 1
ATOM 706 C CA . ASN A 1 89 ? 0.963 -20.393 14.094 1.00 62.38 89 ASN A CA 1
ATOM 707 C C . ASN A 1 89 ? 0.095 -21.173 15.093 1.00 62.38 89 ASN A C 1
ATOM 709 O O . ASN A 1 89 ? -0.140 -22.365 14.895 1.00 62.38 89 ASN A O 1
ATOM 713 N N . GLU A 1 90 ? -0.495 -20.500 16.079 1.00 62.44 90 GLU A N 1
ATOM 714 C CA . GLU A 1 90 ? -1.309 -21.146 17.119 1.00 62.44 90 GLU A CA 1
ATOM 715 C C . GLU A 1 90 ? -2.592 -21.798 16.558 1.00 62.44 90 GLU A C 1
ATOM 717 O O . GLU A 1 90 ? -2.915 -22.952 16.857 1.00 62.44 90 GLU A O 1
ATOM 722 N N . LEU A 1 91 ? -3.267 -21.126 15.617 1.00 59.22 91 LEU A N 1
ATOM 723 C CA . LEU A 1 91 ? -4.464 -21.654 14.947 1.00 59.22 91 LEU A CA 1
ATOM 724 C C . LEU A 1 91 ? -4.176 -22.874 14.048 1.00 59.22 91 LEU A C 1
ATOM 726 O O . LEU A 1 91 ? -5.086 -23.665 13.761 1.00 59.22 91 LEU A O 1
ATOM 730 N N . LYS A 1 92 ? -2.934 -23.048 13.571 1.00 59.69 92 LYS A N 1
ATOM 731 C CA . LYS A 1 92 ? -2.525 -24.252 12.825 1.00 59.69 92 LYS A CA 1
ATOM 732 C C . LYS A 1 92 ? -2.368 -25.443 13.770 1.00 59.69 92 LYS A C 1
ATOM 734 O O . LYS A 1 92 ? -2.850 -26.531 13.443 1.00 59.69 92 LYS A O 1
ATOM 739 N N . ASP A 1 93 ? -1.794 -25.232 14.950 1.00 60.16 93 ASP A N 1
ATOM 740 C CA . ASP A 1 93 ? -1.567 -26.289 15.938 1.00 60.16 93 ASP A CA 1
ATOM 741 C C . ASP A 1 93 ? -2.870 -26.817 16.558 1.00 60.16 93 ASP A C 1
ATOM 743 O O . ASP A 1 93 ? -3.045 -28.033 16.717 1.00 60.16 93 ASP A O 1
ATOM 747 N N . GLU A 1 94 ? -3.843 -25.945 16.832 1.00 62.19 94 GLU A N 1
ATOM 748 C CA . GLU A 1 94 ? -5.157 -26.364 17.341 1.00 62.19 94 GLU A CA 1
ATOM 749 C C . GLU A 1 94 ? -5.961 -27.176 16.315 1.00 62.19 94 GLU A C 1
ATOM 751 O O . GLU A 1 94 ? -6.549 -28.216 16.648 1.00 62.19 94 GLU A O 1
ATOM 756 N N . LYS A 1 95 ? -5.938 -26.771 15.037 1.00 60.75 95 LYS A N 1
ATOM 757 C CA . LYS A 1 95 ? -6.626 -27.499 13.955 1.00 60.75 95 LYS A CA 1
ATOM 758 C C . LYS A 1 95 ? -6.035 -28.891 13.720 1.00 60.75 95 LYS A C 1
ATOM 760 O O . LYS A 1 95 ? -6.777 -29.817 13.375 1.00 60.75 95 LYS A O 1
ATOM 765 N N . VAL A 1 96 ? -4.731 -29.077 13.931 1.00 61.00 96 VAL A N 1
ATOM 766 C CA . VAL A 1 96 ? -4.081 -30.397 13.854 1.00 61.00 96 VAL A CA 1
ATOM 767 C C . VAL A 1 96 ? -4.484 -31.283 15.041 1.00 61.00 96 VAL A C 1
ATOM 769 O O . VAL A 1 96 ? -4.760 -32.472 14.852 1.00 61.00 96 VAL A O 1
ATOM 772 N N . LYS A 1 97 ? -4.604 -30.719 16.250 1.00 60.66 97 LYS A N 1
ATOM 773 C CA . LYS A 1 97 ? -5.000 -31.455 17.466 1.00 60.66 97 LYS A CA 1
ATOM 774 C C . LYS A 1 97 ? -6.470 -31.901 17.447 1.00 60.66 97 LYS A C 1
ATOM 776 O O . LYS A 1 97 ? -6.765 -33.037 17.823 1.00 60.66 97 LYS A O 1
ATOM 781 N N . GLN A 1 98 ? -7.393 -31.078 16.943 1.00 60.28 98 GLN A N 1
ATOM 782 C CA . GLN A 1 98 ? -8.819 -31.439 16.866 1.00 60.28 98 GLN A CA 1
ATOM 783 C C . GLN A 1 98 ? -9.116 -32.550 15.841 1.00 60.28 98 GLN A C 1
ATOM 785 O O . GLN A 1 98 ? -9.985 -33.392 16.080 1.00 60.28 98 GLN A O 1
ATOM 790 N N . LYS A 1 99 ? -8.370 -32.616 14.728 1.00 58.34 99 LYS A N 1
ATOM 791 C CA . LYS A 1 99 ? -8.535 -33.671 13.708 1.00 58.34 99 LYS A CA 1
ATOM 792 C C . LYS A 1 99 ? -8.109 -35.061 14.196 1.00 58.34 99 LYS A C 1
ATOM 794 O O . LYS A 1 99 ? -8.680 -36.052 13.751 1.00 58.34 99 LYS A O 1
ATOM 799 N N . LYS A 1 100 ? -7.166 -35.149 15.141 1.00 59.03 100 LYS A N 1
ATOM 800 C CA . LYS A 1 100 ? -6.717 -36.431 15.717 1.00 59.03 100 LYS A CA 1
ATOM 801 C C . LYS A 1 100 ? -7.721 -37.039 16.709 1.00 59.03 100 LYS A C 1
ATOM 803 O O . LYS A 1 100 ? -7.743 -38.253 16.863 1.00 59.03 100 LYS A O 1
ATOM 808 N N . ARG A 1 101 ? -8.590 -36.232 17.335 1.00 59.78 101 ARG A N 1
ATOM 809 C CA . ARG A 1 101 ? -9.532 -36.692 18.381 1.00 59.78 101 ARG A CA 1
ATOM 810 C C . ARG A 1 101 ? -10.880 -37.214 17.860 1.00 59.78 101 ARG A C 1
ATOM 812 O O . ARG A 1 101 ? -11.582 -37.880 18.605 1.00 59.78 101 ARG A O 1
ATOM 819 N N . LYS A 1 102 ? -11.248 -36.961 16.597 1.00 58.62 102 LYS A N 1
ATOM 820 C CA . LYS A 1 102 ? -12.565 -37.338 16.028 1.00 58.62 102 LYS A CA 1
ATOM 821 C C . LYS A 1 102 ? -12.591 -38.678 15.264 1.00 58.62 102 LYS A C 1
ATOM 823 O O . LYS A 1 102 ? -13.587 -38.978 14.616 1.00 58.62 102 LYS A O 1
ATOM 828 N N . LYS A 1 103 ? -11.519 -39.484 15.301 1.00 55.59 103 LYS A N 1
ATOM 829 C CA . LYS A 1 103 ? -11.374 -40.709 14.481 1.00 55.59 103 LYS A CA 1
ATOM 830 C C . LYS A 1 103 ? -11.507 -42.030 15.257 1.00 55.59 103 LYS A C 1
ATOM 832 O O . LYS A 1 103 ? -10.863 -43.008 14.894 1.00 55.59 103 LYS A O 1
ATOM 837 N N . ILE A 1 104 ? -12.306 -42.084 16.320 1.00 60.31 104 ILE A N 1
ATOM 838 C CA . ILE A 1 104 ? -12.578 -43.338 17.040 1.00 60.31 104 ILE A CA 1
ATOM 839 C C . ILE A 1 104 ? -14.090 -43.420 17.283 1.00 60.31 104 ILE A C 1
ATOM 841 O O . ILE A 1 104 ? -14.679 -42.483 17.809 1.00 60.31 104 ILE A O 1
ATOM 845 N N . THR A 1 105 ? -14.688 -44.545 16.882 1.00 57.03 105 THR A N 1
ATOM 846 C CA . THR A 1 105 ? -16.105 -44.951 17.021 1.00 57.03 105 THR A CA 1
ATOM 847 C C . THR A 1 105 ? -17.095 -44.441 15.955 1.00 57.03 105 THR A C 1
ATOM 849 O O . THR A 1 105 ? -17.791 -43.445 16.111 1.00 57.03 105 THR A O 1
ATOM 852 N N . LYS A 1 106 ? -17.230 -45.204 14.862 1.00 55.00 106 LYS A N 1
ATOM 853 C CA . LYS A 1 106 ? -18.501 -45.303 14.132 1.00 55.00 106 LYS A CA 1
ATOM 854 C C . LYS A 1 106 ? -18.961 -46.754 14.222 1.00 55.00 106 LYS A C 1
ATOM 856 O O . LYS A 1 106 ? -18.372 -47.631 13.598 1.00 55.00 106 LYS A O 1
ATOM 861 N N . SER A 1 107 ? -19.940 -46.979 15.092 1.00 57.25 107 SER A N 1
ATOM 862 C CA . SER A 1 107 ? -20.646 -48.238 15.298 1.00 57.25 107 SER A CA 1
ATOM 863 C C . SER A 1 107 ? -21.273 -48.714 13.986 1.00 57.25 107 SER A C 1
ATOM 865 O O . SER A 1 107 ? -21.947 -47.958 13.284 1.00 57.25 107 SER A O 1
ATOM 867 N N . LYS A 1 108 ? -21.006 -49.973 13.635 1.00 57.97 108 LYS A N 1
ATOM 868 C CA . LYS A 1 108 ? -21.589 -50.653 12.480 1.00 57.97 108 LYS A CA 1
ATOM 869 C C . LYS A 1 108 ? -22.927 -51.239 12.933 1.00 57.97 108 LYS A C 1
ATOM 871 O O . LYS A 1 108 ? -22.952 -52.196 13.695 1.00 57.97 108 LYS A O 1
ATOM 876 N N . LEU A 1 109 ? -23.999 -50.553 12.543 1.00 52.00 109 LEU A N 1
ATOM 877 C CA . LEU A 1 109 ? -25.395 -50.941 12.739 1.00 52.00 109 LEU A CA 1
ATOM 878 C C . LEU A 1 109 ? -25.671 -52.342 12.178 1.00 52.00 109 LEU A C 1
ATOM 880 O O . LEU A 1 109 ? -25.232 -52.670 11.076 1.00 52.00 109 LEU A O 1
ATOM 884 N N . SER A 1 110 ? -26.432 -53.107 12.956 1.00 52.84 110 SER A N 1
ATOM 885 C CA . SER A 1 110 ? -27.005 -54.415 12.650 1.00 52.84 110 SER A CA 1
ATOM 886 C C . SER A 1 110 ? -28.362 -54.246 11.950 1.00 52.84 110 SER A C 1
ATOM 888 O O . SER A 1 110 ? -29.290 -53.726 12.560 1.00 52.84 110 SER A O 1
ATOM 890 N N . PHE A 1 111 ? -28.466 -54.690 10.698 1.00 36.34 111 PHE A N 1
ATOM 891 C CA . PHE A 1 111 ? -29.692 -55.004 9.937 1.00 36.34 111 PHE A CA 1
ATOM 892 C C . PHE A 1 111 ? -29.239 -56.104 8.947 1.00 36.34 111 PHE A C 1
ATOM 894 O O . PHE A 1 111 ? -28.372 -55.813 8.131 1.00 36.34 111 PHE A O 1
ATOM 901 N N . ALA A 1 112 ? -29.458 -57.410 9.150 1.00 41.66 112 ALA A N 1
ATOM 902 C CA . ALA A 1 112 ? -30.705 -58.194 9.135 1.00 41.66 112 ALA A CA 1
ATOM 903 C C . ALA A 1 112 ? -31.422 -58.179 7.762 1.00 41.66 112 ALA A C 1
ATOM 905 O O . ALA A 1 112 ? -31.726 -57.088 7.288 1.00 41.66 112 ALA A O 1
ATOM 906 N N . MET A 1 113 ? -31.722 -59.388 7.237 1.00 33.78 113 MET A N 1
ATOM 907 C CA . MET A 1 113 ? -32.241 -59.808 5.903 1.00 33.78 113 MET A CA 1
ATOM 908 C C . MET A 1 113 ? -31.169 -59.932 4.805 1.00 33.78 113 MET A C 1
ATOM 910 O O . MET A 1 113 ? -30.417 -58.989 4.603 1.00 33.78 113 MET A O 1
ATOM 914 N N . ASP A 1 114 ? -31.013 -61.017 4.040 1.00 35.66 114 ASP A N 1
ATOM 915 C CA . ASP A 1 114 ? -31.842 -62.204 3.735 1.00 35.66 114 ASP A CA 1
ATOM 916 C C . ASP A 1 114 ? -30.909 -63.134 2.911 1.00 35.66 114 ASP A C 1
ATOM 918 O O . ASP A 1 114 ? -30.218 -62.632 2.028 1.00 35.66 114 ASP A O 1
ATOM 922 N N . ASP A 1 115 ? -30.540 -64.306 3.423 1.00 37.75 115 ASP A N 1
ATOM 923 C CA . ASP A 1 115 ? -30.904 -65.635 2.892 1.00 37.75 115 ASP A CA 1
ATOM 924 C C . ASP A 1 115 ? -30.073 -66.153 1.687 1.00 37.75 115 ASP A C 1
ATOM 926 O O . ASP A 1 115 ? -29.905 -65.488 0.671 1.00 37.75 115 ASP A O 1
ATOM 930 N N . GLU A 1 116 ? -29.567 -67.375 1.885 1.00 36.34 116 GLU A N 1
ATOM 931 C CA . GLU A 1 116 ? -29.125 -68.393 0.915 1.00 36.34 116 GLU A CA 1
ATOM 932 C C . GLU A 1 116 ? -27.821 -68.236 0.077 1.00 36.34 116 GLU A C 1
ATOM 934 O O . GLU A 1 116 ? -27.770 -67.651 -0.997 1.00 36.34 116 GLU A O 1
ATOM 939 N N . GLU A 1 117 ? -26.766 -68.868 0.618 1.00 34.22 117 GLU A N 1
ATOM 940 C CA . GLU A 1 117 ? -25.925 -69.919 -0.004 1.00 34.22 117 GLU A CA 1
ATOM 941 C C . GLU A 1 117 ? -25.073 -69.639 -1.273 1.00 34.22 117 GLU A C 1
ATOM 943 O O . GLU A 1 117 ? -25.548 -69.256 -2.338 1.00 34.22 117 GLU A O 1
ATOM 948 N N . GLY A 1 118 ? -23.765 -69.932 -1.171 1.00 30.80 118 GLY A N 1
ATOM 949 C CA . GLY A 1 118 ? -22.821 -69.946 -2.298 1.00 30.80 118 GLY A CA 1
ATOM 950 C C . GLY A 1 118 ? -21.351 -69.897 -1.861 1.00 30.80 118 GLY A C 1
ATOM 951 O O . GLY A 1 118 ? -20.787 -68.821 -1.684 1.00 30.80 118 GLY A O 1
ATOM 952 N N . GLU A 1 119 ? -20.767 -71.073 -1.654 1.00 32.44 119 GLU A N 1
ATOM 953 C CA . GLU A 1 119 ? -19.420 -71.374 -1.144 1.00 32.44 119 GLU A CA 1
ATOM 954 C C . GLU A 1 119 ? -18.282 -71.212 -2.191 1.00 32.44 119 GLU A C 1
ATOM 956 O O . GLU A 1 119 ? -18.537 -71.232 -3.392 1.00 32.44 119 GLU A O 1
ATOM 961 N N . GLU A 1 120 ? -17.035 -71.136 -1.685 1.00 28.98 120 GLU A N 1
ATOM 962 C CA . GLU A 1 120 ? -15.705 -71.240 -2.351 1.00 28.98 120 GLU A CA 1
ATOM 963 C C . GLU A 1 120 ? -15.276 -70.062 -3.279 1.00 28.98 120 GLU A C 1
ATOM 965 O O . GLU A 1 120 ? -16.076 -69.454 -3.971 1.00 28.98 120 GLU A O 1
ATOM 970 N N . ASP A 1 121 ? -14.030 -69.571 -3.357 1.00 29.06 121 ASP A N 1
ATOM 971 C CA . ASP A 1 121 ? -12.706 -70.163 -3.146 1.00 29.06 121 ASP A CA 1
ATOM 972 C C . ASP A 1 121 ? -11.632 -69.081 -2.822 1.00 29.06 121 ASP A C 1
ATOM 974 O O . ASP A 1 121 ? -11.776 -67.880 -3.068 1.00 29.06 121 ASP A O 1
ATOM 978 N N . SER A 1 122 ? -10.542 -69.562 -2.235 1.00 36.66 122 SER A N 1
ATOM 979 C CA . SER A 1 122 ? -9.363 -68.927 -1.647 1.00 36.66 122 SER A CA 1
ATOM 980 C C . SER A 1 122 ? -8.436 -68.184 -2.630 1.00 36.66 122 SER A C 1
ATOM 982 O O . SER A 1 122 ? -8.318 -68.542 -3.796 1.00 36.66 122 SER A O 1
ATOM 984 N N . GLY A 1 123 ? -7.649 -67.201 -2.154 1.00 31.20 123 GLY A N 1
ATOM 985 C CA . GLY A 1 123 ? -6.651 -66.552 -3.025 1.00 31.20 123 GLY A CA 1
ATOM 986 C C . GLY A 1 123 ? -5.761 -65.452 -2.435 1.00 31.20 123 GLY A C 1
ATOM 987 O O . GLY A 1 123 ? -5.665 -64.360 -2.984 1.00 31.20 123 GLY A O 1
ATOM 988 N N . ASN A 1 124 ? -5.065 -65.721 -1.331 1.00 38.16 124 ASN A N 1
ATOM 989 C CA . ASN A 1 124 ? -3.975 -64.878 -0.818 1.00 38.16 124 ASN A CA 1
ATOM 990 C C . ASN A 1 124 ? -2.685 -65.034 -1.658 1.00 38.16 124 ASN A C 1
ATOM 992 O O . ASN A 1 124 ? -2.144 -66.139 -1.695 1.00 38.16 124 ASN A O 1
ATOM 996 N N . LYS A 1 125 ? -2.103 -63.944 -2.204 1.00 36.12 125 LYS A N 1
ATOM 997 C CA . LYS A 1 125 ? -0.629 -63.760 -2.256 1.00 36.12 125 LYS A CA 1
ATOM 998 C C . LYS A 1 125 ? -0.143 -62.353 -2.651 1.00 36.12 125 LYS A C 1
ATOM 1000 O O . LYS A 1 125 ? -0.564 -61.757 -3.633 1.00 36.12 125 LYS A O 1
ATOM 1005 N N . LYS A 1 126 ? 0.833 -61.900 -1.855 1.00 38.19 126 LYS A N 1
ATOM 1006 C CA . LYS A 1 126 ? 1.783 -60.783 -2.010 1.00 38.19 126 LYS A CA 1
ATOM 1007 C C . LYS A 1 126 ? 2.302 -60.539 -3.437 1.00 38.19 126 LYS A C 1
ATOM 1009 O O . LYS A 1 126 ? 2.790 -61.464 -4.075 1.00 38.19 126 LYS A O 1
ATOM 1014 N N . GLY A 1 127 ? 2.445 -59.257 -3.777 1.00 34.19 127 GLY A N 1
ATOM 1015 C CA . GLY A 1 127 ? 3.417 -58.738 -4.744 1.00 34.19 127 GLY A CA 1
ATOM 1016 C C . GLY A 1 127 ? 3.997 -57.416 -4.234 1.00 34.19 127 GLY A C 1
ATOM 1017 O O . GLY A 1 127 ? 3.338 -56.385 -4.286 1.00 34.19 127 GLY A O 1
ATOM 1018 N N . LYS A 1 128 ? 5.198 -57.487 -3.656 1.00 39.66 128 LYS A N 1
ATOM 1019 C CA . LYS A 1 128 ? 6.052 -56.367 -3.248 1.00 39.66 128 LYS A CA 1
ATOM 1020 C C . LYS A 1 128 ? 6.983 -56.100 -4.425 1.00 39.66 128 LYS A C 1
ATOM 1022 O O . LYS A 1 128 ? 7.774 -56.988 -4.721 1.00 39.66 128 LYS A O 1
ATOM 1027 N N . ASP A 1 129 ? 6.925 -54.921 -5.030 1.00 32.50 129 ASP A N 1
ATOM 1028 C CA . ASP A 1 129 ? 8.064 -54.402 -5.785 1.00 32.50 129 ASP A CA 1
ATOM 1029 C C . ASP A 1 129 ? 8.154 -52.880 -5.648 1.00 32.50 129 ASP A C 1
ATOM 1031 O O . ASP A 1 129 ? 7.137 -52.187 -5.571 1.00 32.50 129 ASP A O 1
ATOM 1035 N N . GLY A 1 130 ? 9.383 -52.408 -5.471 1.00 44.47 130 GLY A N 1
ATOM 1036 C CA . GLY A 1 130 ? 9.720 -51.051 -5.085 1.00 44.47 130 GLY A CA 1
ATOM 1037 C C . GLY A 1 130 ? 10.092 -50.202 -6.288 1.00 44.47 130 GLY A C 1
ATOM 1038 O O . GLY A 1 130 ? 11.030 -50.512 -7.012 1.00 44.47 130 GLY A O 1
ATOM 1039 N N . SER A 1 131 ? 9.416 -49.069 -6.422 1.00 36.28 131 SER A N 1
ATOM 1040 C CA . SER A 1 131 ? 9.905 -47.922 -7.178 1.00 36.28 131 SER A CA 1
ATOM 1041 C C . SER A 1 131 ? 9.832 -46.699 -6.269 1.00 36.28 131 SER A C 1
ATOM 1043 O O . SER A 1 131 ? 8.753 -46.339 -5.789 1.00 36.28 131 SER A O 1
ATOM 1045 N N . GLU A 1 132 ? 10.991 -46.108 -5.983 1.00 49.00 132 GLU A N 1
ATOM 1046 C CA . GLU A 1 132 ? 11.136 -44.852 -5.251 1.00 49.00 132 GLU A CA 1
ATOM 1047 C C . GLU A 1 132 ? 10.539 -43.689 -6.055 1.00 49.00 132 GLU A C 1
ATOM 1049 O O . GLU A 1 132 ? 11.227 -43.004 -6.797 1.00 49.00 132 GLU A O 1
ATOM 1054 N N . GLU A 1 133 ? 9.244 -43.445 -5.883 1.00 55.91 133 GLU A N 1
ATOM 1055 C CA . GLU A 1 133 ? 8.620 -42.153 -6.162 1.00 55.91 133 GLU A CA 1
ATOM 1056 C C . GLU A 1 133 ? 7.634 -41.836 -5.031 1.00 55.91 133 GLU A C 1
ATOM 1058 O O . GLU A 1 133 ? 6.957 -42.742 -4.523 1.00 55.91 133 GLU A O 1
ATOM 1063 N N . PRO A 1 134 ? 7.550 -40.573 -4.568 1.00 55.22 134 PRO A N 1
ATOM 1064 C CA . PRO A 1 134 ? 6.659 -40.230 -3.473 1.00 55.22 134 PRO A CA 1
ATOM 1065 C C . PRO A 1 134 ? 5.216 -40.554 -3.884 1.00 55.22 134 PRO A C 1
ATOM 1067 O O . PRO A 1 134 ? 4.806 -40.215 -4.996 1.00 55.22 134 PRO A O 1
ATOM 1070 N N . PRO A 1 135 ? 4.413 -41.189 -3.010 1.00 51.56 135 PRO A N 1
ATOM 1071 C CA . PRO A 1 135 ? 3.068 -41.608 -3.363 1.00 51.56 135 PRO A CA 1
ATOM 1072 C C . PRO A 1 135 ? 2.213 -40.373 -3.649 1.00 51.56 135 PRO A C 1
ATOM 1074 O O . PRO A 1 135 ? 1.726 -39.707 -2.729 1.00 51.56 135 PRO A O 1
ATOM 1077 N N . VAL A 1 136 ? 2.011 -40.078 -4.935 1.00 56.53 136 VAL A N 1
ATOM 1078 C CA . VAL A 1 136 ? 1.016 -39.115 -5.400 1.00 56.53 136 VAL A CA 1
ATOM 1079 C C . VAL A 1 136 ? -0.321 -39.622 -4.888 1.00 56.53 136 VAL A C 1
ATOM 1081 O O . VAL A 1 136 ? -0.838 -40.654 -5.322 1.00 56.53 136 VAL A O 1
ATOM 1084 N N . LYS A 1 137 ? -0.856 -38.935 -3.879 1.00 60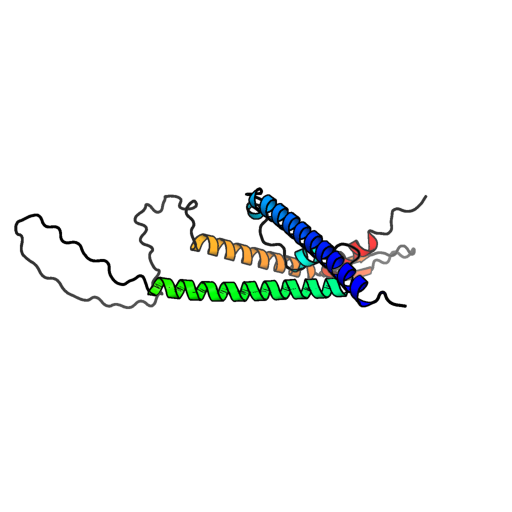.97 137 LYS A N 1
ATOM 1085 C CA . LYS A 1 137 ? -2.169 -39.231 -3.318 1.00 60.97 137 LYS A CA 1
ATOM 1086 C C . LYS A 1 137 ? -3.178 -38.958 -4.419 1.00 60.97 137 LYS A C 1
ATOM 1088 O O . LYS A 1 137 ? -3.584 -37.825 -4.639 1.00 60.97 137 LYS A O 1
ATOM 1093 N N . 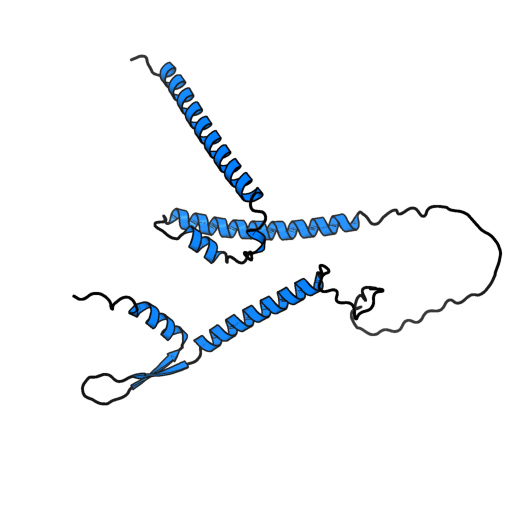ARG A 1 138 ? -3.552 -40.011 -5.139 1.00 60.03 138 ARG A N 1
ATOM 1094 C CA . ARG A 1 138 ? -4.600 -39.964 -6.153 1.00 60.03 138 ARG A CA 1
ATOM 1095 C C . ARG A 1 138 ? -5.897 -39.679 -5.407 1.00 60.03 138 ARG A C 1
ATOM 1097 O O . ARG A 1 138 ? -6.498 -40.594 -4.840 1.00 60.03 138 ARG A O 1
ATOM 1104 N N . ASN A 1 139 ? -6.284 -38.406 -5.334 1.00 62.34 139 ASN A N 1
ATOM 1105 C CA . ASN A 1 139 ? -7.588 -38.028 -4.818 1.00 62.34 139 ASN A CA 1
ATOM 1106 C C . ASN A 1 139 ? -8.615 -38.753 -5.684 1.00 62.34 139 ASN A C 1
ATOM 1108 O O . ASN A 1 139 ? -8.678 -38.567 -6.897 1.00 62.34 139 ASN A O 1
ATOM 1112 N N . LYS A 1 140 ? -9.346 -39.671 -5.053 1.00 61.81 140 LYS A N 1
ATOM 1113 C CA . LYS A 1 140 ? -10.341 -40.533 -5.684 1.00 61.81 140 LYS A CA 1
ATOM 1114 C C . LYS A 1 140 ? -11.546 -39.664 -6.059 1.00 61.81 140 LYS A C 1
ATOM 1116 O O . LYS A 1 140 ? -12.548 -39.626 -5.351 1.00 61.81 140 LYS A O 1
ATOM 1121 N N . VAL A 1 141 ? -11.419 -38.876 -7.121 1.00 62.56 141 VAL A N 1
ATOM 1122 C CA . VAL A 1 141 ? -12.540 -38.135 -7.687 1.00 62.56 141 VAL A CA 1
ATOM 1123 C C . VAL A 1 141 ? -13.190 -39.080 -8.686 1.00 62.56 141 VAL A C 1
ATOM 1125 O O . VAL A 1 141 ? -12.759 -39.193 -9.826 1.00 62.56 141 VAL A O 1
ATOM 1128 N N . ASN A 1 142 ? -14.216 -39.806 -8.244 1.00 62.06 142 ASN A N 1
ATOM 1129 C CA . ASN A 1 142 ? -15.050 -40.670 -9.090 1.00 62.06 142 ASN A CA 1
ATOM 1130 C C . ASN A 1 142 ? -15.943 -39.843 -10.047 1.00 62.06 142 ASN A C 1
ATOM 1132 O O . ASN A 1 142 ? -17.113 -40.160 -10.243 1.00 62.06 142 ASN A O 1
ATOM 1136 N N . LYS A 1 143 ? -15.434 -38.730 -10.583 1.00 68.62 143 LYS A N 1
ATOM 1137 C CA . LYS A 1 143 ? -16.146 -37.826 -11.489 1.00 68.62 143 LYS A CA 1
ATOM 1138 C C . LYS A 1 143 ? -15.299 -37.641 -12.739 1.00 68.62 143 LYS A C 1
ATOM 1140 O O . LYS A 1 143 ? -14.075 -37.689 -12.675 1.00 68.62 143 LYS A O 1
ATOM 1145 N N . ASN A 1 144 ? -15.978 -37.455 -13.864 1.00 72.75 144 ASN A N 1
ATOM 1146 C CA . ASN A 1 144 ? -15.363 -37.251 -15.166 1.00 72.75 144 ASN A CA 1
ATOM 1147 C C . ASN A 1 144 ? -14.326 -36.099 -15.105 1.00 72.75 144 ASN A C 1
ATOM 1149 O O . ASN A 1 144 ? -14.701 -34.994 -14.707 1.00 72.75 144 ASN A O 1
ATOM 1153 N N . PRO A 1 145 ? -13.054 -36.330 -15.488 1.00 74.56 145 PRO A N 1
ATOM 1154 C CA . PRO A 1 145 ? -11.991 -35.319 -15.444 1.00 74.56 145 PRO A CA 1
ATOM 1155 C C . PRO A 1 145 ? -12.196 -34.155 -16.425 1.00 74.56 145 PRO A C 1
ATOM 1157 O O . PRO A 1 145 ? -11.512 -33.146 -16.310 1.00 74.56 145 PRO A O 1
ATOM 1160 N N . ALA A 1 146 ? -13.127 -34.277 -17.375 1.00 79.50 146 ALA A N 1
ATOM 1161 C CA . ALA A 1 146 ? -13.481 -33.205 -18.305 1.00 79.50 146 ALA A CA 1
ATOM 1162 C C . ALA A 1 146 ? -14.469 -32.178 -17.718 1.00 79.50 146 ALA A C 1
ATOM 1164 O O . ALA A 1 146 ? -14.794 -31.195 -18.379 1.00 79.50 146 ALA A O 1
ATOM 1165 N N . VAL A 1 147 ? -14.994 -32.410 -16.509 1.00 79.19 147 VAL A N 1
ATOM 1166 C CA . VAL A 1 147 ? -15.899 -31.460 -15.852 1.00 79.19 147 VAL A CA 1
ATOM 1167 C C . VAL A 1 147 ? -15.068 -30.364 -15.197 1.00 79.19 147 VAL A C 1
ATOM 1169 O O . VAL A 1 147 ? -14.217 -30.652 -14.355 1.00 79.19 147 VAL A O 1
ATOM 1172 N N . ASP A 1 148 ? -15.339 -29.111 -15.560 1.00 79.00 148 ASP A N 1
ATOM 1173 C CA . ASP A 1 148 ? -14.686 -27.958 -14.952 1.00 79.00 148 ASP A CA 1
ATOM 1174 C C . ASP A 1 148 ? -15.000 -27.887 -13.447 1.00 79.00 148 ASP A C 1
ATOM 1176 O O . ASP A 1 148 ? -16.152 -27.776 -13.022 1.00 79.00 148 ASP A O 1
ATOM 1180 N N . THR A 1 149 ? -13.954 -27.977 -12.627 1.00 77.44 149 THR A N 1
ATOM 1181 C CA . THR A 1 149 ? -14.036 -27.875 -11.163 1.00 77.44 149 THR A CA 1
ATOM 1182 C C . THR A 1 149 ? -13.526 -26.526 -10.651 1.00 77.44 149 THR A C 1
ATOM 1184 O O . THR A 1 149 ? -13.289 -26.377 -9.448 1.00 77.44 149 THR A O 1
ATOM 1187 N N . SER A 1 150 ? -13.387 -25.531 -11.539 1.00 75.06 150 SER A N 1
ATOM 1188 C CA . SER A 1 150 ? -12.989 -24.150 -11.231 1.00 75.06 150 SER A CA 1
ATOM 1189 C C . SER A 1 150 ? -13.865 -23.502 -10.153 1.00 75.06 150 SER A C 1
ATOM 1191 O O . SER A 1 150 ? -13.361 -22.769 -9.307 1.00 75.06 150 SER A O 1
ATOM 1193 N N . PHE A 1 151 ? -15.159 -23.839 -10.130 1.00 72.94 151 PHE A N 1
ATOM 1194 C CA . PHE A 1 151 ? -16.141 -23.301 -9.185 1.00 72.94 151 PHE A CA 1
ATOM 1195 C C . PHE A 1 151 ? -16.062 -23.911 -7.773 1.00 72.94 151 PHE A C 1
ATOM 1197 O O . PHE A 1 151 ? -16.626 -23.364 -6.825 1.00 72.94 151 PHE A O 1
ATOM 1204 N N . LEU A 1 152 ? -15.376 -25.047 -7.598 1.00 81.25 152 LEU A N 1
ATOM 1205 C CA . LEU A 1 152 ? -15.163 -25.615 -6.268 1.00 81.25 152 LEU A CA 1
ATOM 1206 C C . LEU A 1 152 ? -13.959 -24.932 -5.600 1.00 81.25 152 LEU A C 1
ATOM 1208 O O . LEU A 1 152 ? -12.906 -24.842 -6.236 1.00 81.25 152 LEU A O 1
ATOM 1212 N N . PRO A 1 153 ? -14.076 -24.527 -4.318 1.00 75.75 153 PRO A N 1
ATOM 1213 C CA . PRO A 1 153 ? -12.938 -24.102 -3.510 1.00 75.75 153 PRO A CA 1
ATOM 1214 C C . PRO A 1 153 ? -11.873 -25.200 -3.473 1.00 75.75 153 PRO A C 1
ATOM 1216 O O . PRO A 1 153 ? -12.055 -26.249 -2.845 1.00 75.75 153 PRO A O 1
ATOM 1219 N N . ASP A 1 154 ? -10.775 -24.963 -4.182 1.00 77.50 154 ASP A N 1
ATOM 1220 C CA . ASP A 1 154 ? -9.679 -25.904 -4.353 1.00 77.50 154 ASP A CA 1
ATOM 1221 C C . ASP A 1 154 ? -8.409 -25.314 -3.742 1.00 77.50 154 ASP A C 1
ATOM 1223 O O . ASP A 1 154 ? -7.789 -24.391 -4.271 1.00 77.50 154 ASP A O 1
ATOM 1227 N N . ARG A 1 155 ? -8.029 -25.880 -2.595 1.00 79.12 155 ARG A N 1
ATOM 1228 C CA . ARG A 1 155 ? -6.869 -25.471 -1.798 1.00 79.12 155 ARG A CA 1
ATOM 1229 C C . ARG A 1 155 ? -5.567 -25.519 -2.599 1.00 79.12 155 ARG A C 1
ATOM 1231 O O . ARG A 1 155 ? -4.678 -24.716 -2.336 1.00 79.12 155 ARG A O 1
ATOM 1238 N N . GLU A 1 156 ? -5.434 -26.478 -3.512 1.00 78.06 156 GLU A N 1
ATOM 1239 C CA . GLU A 1 156 ? -4.219 -26.658 -4.307 1.00 78.06 156 GLU A CA 1
ATOM 1240 C C . GLU A 1 156 ? -4.147 -25.617 -5.428 1.00 78.06 156 GLU A C 1
ATOM 1242 O O . GLU A 1 156 ? -3.098 -25.009 -5.629 1.00 78.06 156 GLU A O 1
ATOM 1247 N N . ARG A 1 157 ? -5.282 -25.325 -6.075 1.00 84.06 157 ARG A N 1
ATOM 1248 C CA . ARG A 1 157 ? -5.390 -24.278 -7.100 1.00 84.06 157 ARG A CA 1
ATOM 1249 C C . ARG A 1 157 ? -5.118 -22.886 -6.536 1.00 84.06 157 ARG A C 1
ATOM 1251 O O . ARG A 1 157 ? -4.333 -22.144 -7.114 1.00 84.06 157 ARG A O 1
ATOM 1258 N N . GLU A 1 158 ? -5.704 -22.559 -5.385 1.00 78.56 158 GLU A N 1
ATOM 1259 C CA . GLU A 1 158 ? -5.433 -21.295 -4.684 1.00 78.56 158 GLU A CA 1
ATOM 1260 C C . GLU A 1 158 ? -3.949 -21.165 -4.303 1.00 78.56 158 GLU A C 1
ATOM 1262 O O . GLU A 1 158 ? -3.373 -20.078 -4.350 1.00 78.56 158 GLU A O 1
ATOM 1267 N N . GLU A 1 159 ? -3.296 -22.268 -3.924 1.00 80.56 159 GLU A N 1
ATOM 1268 C CA . GLU A 1 159 ? -1.871 -22.258 -3.598 1.00 80.56 159 GLU A CA 1
ATOM 1269 C C . GLU A 1 159 ? -0.992 -22.086 -4.842 1.00 80.56 159 GLU A C 1
ATOM 1271 O O . GLU A 1 159 ? -0.005 -21.352 -4.781 1.00 80.56 159 GLU A O 1
ATOM 1276 N N . GLN A 1 160 ? -1.354 -22.711 -5.963 1.00 80.88 160 GLN A N 1
ATOM 1277 C CA . GLN A 1 160 ? -0.685 -22.512 -7.248 1.00 80.88 160 GLN A CA 1
ATOM 1278 C C . GLN A 1 160 ? -0.837 -21.069 -7.732 1.00 80.88 160 GLN A C 1
ATOM 1280 O O . GLN A 1 160 ? 0.162 -20.456 -8.088 1.00 80.88 160 GLN A O 1
ATOM 1285 N N . GLU A 1 161 ? -2.039 -20.493 -7.660 1.00 82.00 161 GLU A N 1
ATOM 1286 C CA . GLU A 1 161 ? -2.274 -19.083 -7.993 1.00 82.00 161 GLU A CA 1
ATOM 1287 C C . GLU A 1 161 ? -1.459 -18.145 -7.092 1.00 82.00 161 GLU A C 1
ATOM 1289 O O . GLU A 1 161 ? -0.904 -17.143 -7.545 1.00 82.00 161 GLU A O 1
ATOM 1294 N N . ARG A 1 162 ? -1.320 -18.480 -5.803 1.00 81.06 162 ARG A N 1
ATOM 1295 C CA . ARG A 1 162 ? -0.462 -17.711 -4.899 1.00 81.06 162 ARG A CA 1
ATOM 1296 C C . ARG A 1 162 ? 1.007 -17.783 -5.318 1.00 81.06 162 ARG A C 1
ATOM 1298 O O . ARG A 1 162 ? 1.670 -16.751 -5.329 1.00 81.06 162 ARG A O 1
ATOM 1305 N N . ARG A 1 163 ? 1.504 -18.972 -5.677 1.00 89.50 163 ARG A N 1
ATOM 1306 C CA . ARG A 1 163 ? 2.887 -19.163 -6.149 1.00 89.50 163 ARG A CA 1
ATOM 1307 C C . ARG A 1 163 ? 3.143 -18.400 -7.441 1.00 89.50 163 ARG A C 1
ATOM 1309 O O . ARG A 1 163 ? 4.071 -17.604 -7.470 1.00 89.50 163 ARG A O 1
ATOM 1316 N N . THR A 1 164 ? 2.279 -18.540 -8.446 1.00 84.81 164 THR A N 1
ATOM 1317 C CA . THR A 1 164 ? 2.426 -17.809 -9.715 1.00 84.81 164 THR A CA 1
ATOM 1318 C C . THR A 1 164 ? 2.385 -16.300 -9.496 1.00 84.81 164 THR A C 1
ATOM 1320 O O . THR A 1 164 ? 3.137 -15.553 -10.119 1.00 84.81 164 THR A O 1
ATOM 1323 N N . ARG A 1 165 ? 1.566 -15.821 -8.554 1.00 83.00 165 ARG A N 1
ATOM 1324 C CA . ARG A 1 165 ? 1.517 -14.404 -8.184 1.00 83.00 165 ARG A CA 1
ATOM 1325 C C . ARG A 1 165 ? 2.775 -13.923 -7.461 1.00 83.00 165 ARG A C 1
ATOM 1327 O O . ARG A 1 165 ? 3.231 -12.808 -7.719 1.00 83.00 165 ARG A O 1
ATOM 1334 N N . GLU A 1 166 ? 3.325 -14.724 -6.554 1.00 85.19 166 GLU A N 1
ATOM 1335 C CA . GLU A 1 166 ? 4.598 -14.439 -5.883 1.00 85.19 166 GLU A CA 1
ATOM 1336 C C . GLU A 1 166 ? 5.767 -14.441 -6.886 1.00 85.19 166 GLU A C 1
ATOM 1338 O O . GLU A 1 166 ? 6.609 -13.545 -6.832 1.00 85.19 166 GLU A O 1
ATOM 1343 N N . GLU A 1 167 ? 5.778 -15.376 -7.838 1.00 92.50 167 GLU A N 1
ATOM 1344 C CA . GLU A 1 167 ? 6.752 -15.463 -8.935 1.00 92.50 167 GLU A CA 1
ATOM 1345 C C . GLU A 1 167 ? 6.681 -14.235 -9.848 1.00 92.50 167 GLU A C 1
ATOM 1347 O O . GLU A 1 167 ? 7.684 -13.550 -10.028 1.00 92.50 167 GLU A O 1
ATOM 1352 N N . LEU A 1 168 ? 5.490 -13.868 -10.335 1.00 90.44 168 LEU A N 1
ATOM 1353 C CA . LEU A 1 168 ? 5.278 -12.661 -11.146 1.00 90.44 168 LEU A CA 1
ATOM 1354 C C . LEU A 1 168 ? 5.741 -11.390 -10.428 1.00 90.44 168 LEU A C 1
ATOM 1356 O O . LEU A 1 168 ? 6.306 -10.490 -11.049 1.00 90.44 168 LEU A O 1
ATOM 1360 N N . ARG A 1 169 ? 5.531 -11.308 -9.109 1.00 85.19 169 ARG A N 1
ATOM 1361 C CA . ARG A 1 169 ? 6.019 -10.184 -8.301 1.00 85.19 169 ARG A CA 1
ATOM 1362 C C . ARG A 1 169 ? 7.547 -10.147 -8.256 1.00 85.19 169 ARG A C 1
ATOM 1364 O O . ARG A 1 169 ? 8.121 -9.064 -8.363 1.00 85.19 169 ARG A O 1
ATOM 1371 N N . GLN A 1 170 ? 8.194 -11.296 -8.077 1.00 88.75 170 GLN A N 1
ATOM 1372 C CA . GLN A 1 170 ? 9.653 -11.395 -8.079 1.00 88.75 170 GLN A CA 1
ATOM 1373 C C . GLN A 1 170 ? 10.229 -11.064 -9.452 1.00 88.75 170 GLN A C 1
ATOM 1375 O O . GLN A 1 170 ? 11.157 -10.268 -9.535 1.00 88.75 170 GLN A O 1
ATOM 1380 N N . GLU A 1 171 ? 9.647 -11.593 -10.528 1.00 92.44 171 GLU A N 1
ATOM 1381 C CA . GLU A 1 171 ? 10.045 -11.243 -11.889 1.00 92.44 171 GLU A CA 1
A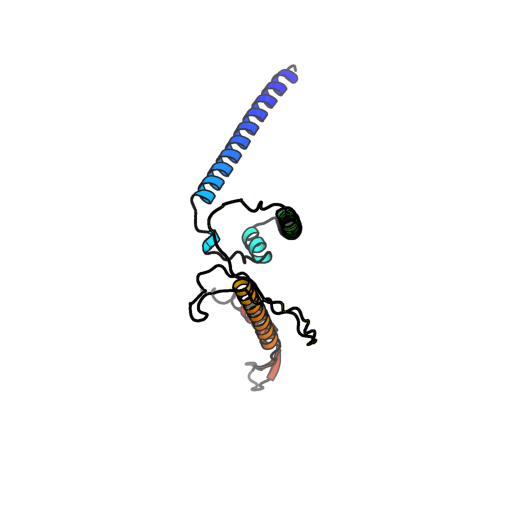TOM 1382 C C . GLU A 1 171 ? 9.890 -9.753 -12.162 1.00 92.44 171 GLU A C 1
ATOM 1384 O O . GLU A 1 171 ? 10.755 -9.153 -12.793 1.00 92.44 171 GLU A O 1
ATOM 1389 N N . TRP A 1 172 ? 8.800 -9.145 -11.696 1.00 89.06 172 TRP A N 1
ATOM 1390 C CA . TRP A 1 172 ? 8.577 -7.717 -11.858 1.00 89.06 172 TRP A CA 1
ATOM 1391 C C . TRP A 1 172 ? 9.637 -6.898 -11.118 1.00 89.06 172 TRP A C 1
ATOM 1393 O O . TRP A 1 172 ? 10.219 -5.990 -11.704 1.00 89.06 172 TRP A O 1
ATOM 1403 N N . LEU A 1 173 ? 9.949 -7.252 -9.867 1.00 86.12 173 LEU A N 1
ATOM 1404 C CA . LEU A 1 173 ? 11.028 -6.614 -9.107 1.00 86.12 173 LEU A CA 1
ATOM 1405 C C . LEU A 1 173 ? 12.391 -6.807 -9.776 1.00 86.12 173 LEU A C 1
ATOM 1407 O O . LEU A 1 173 ? 13.142 -5.844 -9.894 1.00 86.12 173 LEU A O 1
ATOM 1411 N N . ARG A 1 174 ? 12.679 -8.015 -10.270 1.00 90.81 174 ARG A N 1
ATOM 1412 C CA . ARG A 1 174 ? 13.918 -8.321 -10.989 1.00 90.81 174 ARG A CA 1
ATOM 1413 C C . ARG A 1 174 ? 14.037 -7.492 -12.263 1.00 90.81 174 ARG A C 1
ATOM 1415 O O . ARG A 1 174 ? 15.068 -6.880 -12.481 1.00 90.81 174 ARG A O 1
ATOM 1422 N N . LYS A 1 175 ? 12.968 -7.409 -13.061 1.00 87.50 175 LYS A N 1
ATOM 1423 C CA . LYS A 1 175 ? 12.906 -6.572 -14.271 1.00 87.50 175 LYS A CA 1
ATOM 1424 C C . LYS A 1 175 ? 13.082 -5.089 -13.937 1.00 87.50 175 LYS A C 1
ATOM 1426 O O . LYS A 1 175 ? 13.720 -4.368 -14.690 1.00 87.50 175 LYS A O 1
ATOM 1431 N N . GLN A 1 176 ? 12.536 -4.623 -12.812 1.00 82.94 176 GLN A N 1
ATOM 1432 C CA . GLN A 1 176 ? 12.756 -3.255 -12.335 1.00 82.94 176 GLN A CA 1
ATOM 1433 C C . GLN A 1 176 ? 14.210 -3.010 -11.926 1.00 82.94 176 GLN A C 1
ATOM 1435 O O . GLN A 1 176 ? 14.733 -1.931 -12.178 1.00 82.94 176 GLN A O 1
ATOM 1440 N N . GLU A 1 177 ? 14.849 -3.972 -11.267 1.00 85.69 177 GLU A N 1
ATOM 1441 C CA . GLU A 1 177 ? 16.249 -3.877 -10.851 1.00 85.69 177 GLU A CA 1
ATOM 1442 C C . GLU A 1 177 ? 17.204 -3.937 -12.047 1.00 85.69 177 GLU A C 1
ATOM 1444 O O . GLU A 1 177 ? 18.106 -3.110 -12.145 1.00 85.69 177 GLU A O 1
ATOM 1449 N N . GLU A 1 178 ? 16.938 -4.834 -12.993 1.00 88.00 178 GLU A N 1
ATOM 1450 C CA . GLU A 1 178 ? 17.648 -4.953 -14.267 1.00 88.00 178 GLU A CA 1
ATOM 1451 C C . GLU A 1 178 ? 17.571 -3.636 -15.047 1.00 88.00 178 GLU A C 1
ATOM 1453 O O . GLU A 1 178 ? 18.601 -3.024 -15.315 1.00 88.00 178 GLU A O 1
ATOM 1458 N N . LEU A 1 179 ? 16.363 -3.099 -15.244 1.00 84.81 179 LEU A N 1
ATOM 1459 C CA . LEU A 1 179 ? 16.156 -1.821 -15.929 1.00 84.81 179 LEU A CA 1
ATOM 1460 C C . LEU A 1 179 ? 16.780 -0.628 -15.191 1.00 84.81 179 LEU A C 1
ATOM 1462 O O . LEU A 1 179 ? 17.145 0.366 -15.808 1.00 84.81 179 LEU A O 1
ATOM 1466 N N . LYS A 1 180 ? 16.912 -0.695 -13.862 1.00 82.75 180 LYS A N 1
ATOM 1467 C CA . LYS A 1 180 ? 17.606 0.330 -13.064 1.00 82.75 180 LYS A CA 1
ATOM 1468 C C . LYS A 1 180 ? 19.124 0.255 -13.197 1.00 82.75 180 LYS A C 1
ATOM 1470 O O . LYS A 1 180 ? 19.775 1.296 -13.073 1.00 82.75 180 LYS A O 1
ATOM 1475 N N . HIS A 1 181 ? 19.661 -0.948 -13.384 1.00 81.06 181 HIS A N 1
ATOM 1476 C CA . HIS A 1 181 ? 21.088 -1.208 -13.547 1.00 81.06 181 HIS A CA 1
ATOM 1477 C C . HIS A 1 181 ? 21.545 -1.054 -15.005 1.00 81.06 181 HIS A C 1
ATOM 1479 O O . HIS A 1 181 ? 22.739 -0.901 -15.249 1.00 81.06 181 HIS A O 1
ATOM 1485 N N . GLU A 1 182 ? 20.624 -1.048 -15.970 1.00 88.12 182 GLU A N 1
ATOM 1486 C CA . GLU A 1 182 ? 20.931 -0.675 -17.349 1.00 88.12 182 GLU A CA 1
ATOM 1487 C C . GLU A 1 182 ? 21.621 0.702 -17.386 1.00 88.12 182 GLU A C 1
ATOM 1489 O O . GLU A 1 182 ? 21.111 1.720 -16.897 1.00 88.12 182 GLU A O 1
ATOM 1494 N N . GLU A 1 183 ? 22.841 0.695 -17.920 1.00 84.38 183 GLU A N 1
ATOM 1495 C CA . GLU A 1 183 ? 23.679 1.870 -18.114 1.00 84.38 183 GLU A CA 1
ATOM 1496 C C . GLU A 1 183 ? 23.265 2.569 -19.411 1.00 84.38 183 GLU A C 1
ATOM 1498 O O . GLU A 1 183 ? 23.229 1.960 -20.480 1.00 84.38 183 GLU A O 1
ATOM 1503 N N . ILE A 1 184 ? 22.944 3.858 -19.318 1.00 88.56 184 ILE A N 1
ATOM 1504 C CA . ILE A 1 184 ? 22.515 4.675 -20.452 1.00 88.56 184 ILE A CA 1
ATOM 1505 C C . ILE A 1 184 ? 23.599 5.715 -20.728 1.00 88.56 184 ILE A C 1
ATOM 1507 O O . ILE A 1 184 ? 24.026 6.446 -19.830 1.00 88.56 184 ILE A O 1
ATOM 1511 N N . GLU A 1 185 ? 24.030 5.807 -21.985 1.00 87.44 185 GLU A N 1
ATOM 1512 C CA . GLU A 1 185 ? 24.923 6.868 -22.441 1.00 87.44 185 GLU A CA 1
ATOM 1513 C C . GLU A 1 185 ? 24.114 8.144 -22.705 1.00 87.44 185 GLU A C 1
ATOM 1515 O O . GLU A 1 185 ? 23.319 8.225 -23.645 1.00 87.44 185 GLU A O 1
ATOM 1520 N N . VAL A 1 186 ? 24.317 9.167 -21.873 1.00 87.25 186 VAL A N 1
ATOM 1521 C CA . VAL A 1 186 ? 23.709 10.483 -22.074 1.00 87.25 186 VAL A CA 1
ATOM 1522 C C . VAL A 1 186 ? 24.711 11.376 -22.790 1.00 87.25 186 VAL A C 1
ATOM 1524 O O . VAL A 1 186 ? 25.713 11.807 -22.215 1.00 87.25 186 VAL A O 1
ATOM 1527 N N . VAL A 1 187 ? 24.422 11.677 -24.055 1.00 88.56 187 VAL A N 1
ATOM 1528 C CA . VAL A 1 187 ? 25.173 12.656 -24.847 1.00 88.56 187 VAL A CA 1
ATOM 1529 C C . VAL A 1 187 ? 24.581 14.038 -24.597 1.00 88.56 187 VAL A C 1
ATOM 1531 O O . VAL A 1 187 ? 23.456 14.318 -25.011 1.00 88.56 187 VAL A O 1
ATOM 1534 N N . TYR A 1 188 ? 25.339 14.920 -23.953 1.00 83.62 188 TYR A N 1
ATOM 1535 C CA . TYR A 1 188 ? 24.932 16.302 -23.713 1.00 83.62 188 TYR A CA 1
ATOM 1536 C C . TYR A 1 188 ? 25.882 17.287 -24.403 1.00 83.62 188 TYR A C 1
ATOM 1538 O O . TYR A 1 188 ? 27.049 17.001 -24.681 1.00 83.62 188 TYR A O 1
ATOM 1546 N N . SER A 1 189 ? 25.362 18.474 -24.705 1.00 86.06 189 SER A N 1
ATOM 1547 C CA . SER A 1 189 ? 26.130 19.591 -25.255 1.00 86.06 189 SER A CA 1
ATOM 1548 C C . SER A 1 189 ? 25.836 20.821 -24.416 1.00 86.06 189 SER A C 1
ATOM 1550 O O . SER A 1 189 ? 24.671 21.139 -24.180 1.00 86.06 189 SER A O 1
ATOM 1552 N N . TYR A 1 190 ? 26.883 21.511 -23.974 1.00 80.25 190 TYR A N 1
ATOM 1553 C CA . TYR A 1 190 ? 26.732 22.836 -23.385 1.00 80.25 190 TYR A CA 1
ATOM 1554 C C . TYR A 1 190 ? 26.587 23.865 -24.514 1.00 80.25 190 TYR A C 1
ATOM 1556 O O . TYR A 1 190 ? 27.197 23.722 -25.572 1.00 80.25 190 TYR A O 1
ATOM 1564 N N . TRP A 1 191 ? 25.735 24.873 -24.321 1.00 76.06 191 TRP A N 1
ATOM 1565 C CA . TRP A 1 191 ? 25.561 25.973 -25.273 1.00 76.06 191 TRP A CA 1
ATOM 1566 C C . TRP A 1 191 ? 26.498 27.129 -24.898 1.00 76.06 191 TRP A C 1
ATOM 1568 O O . TRP A 1 191 ? 26.058 28.192 -24.474 1.00 76.06 191 TRP A O 1
ATOM 1578 N N . ASP A 1 192 ? 27.807 26.881 -24.981 1.00 76.94 192 ASP A N 1
ATOM 1579 C CA . ASP A 1 192 ? 28.872 27.847 -24.665 1.00 76.94 192 ASP A CA 1
ATOM 1580 C C . ASP A 1 192 ? 29.573 28.405 -25.922 1.00 76.94 192 ASP A C 1
ATOM 1582 O O . ASP A 1 192 ? 30.567 29.121 -25.829 1.00 76.94 192 ASP A O 1
ATOM 1586 N N . GLY A 1 193 ? 29.044 28.095 -27.112 1.00 68.88 193 GLY A N 1
ATOM 1587 C CA . GLY A 1 193 ? 29.609 28.504 -28.401 1.00 68.88 193 GLY A CA 1
ATOM 1588 C C . GLY A 1 193 ? 30.705 27.576 -28.940 1.00 68.88 193 GLY A C 1
ATOM 1589 O O . GLY A 1 193 ? 31.133 27.755 -30.078 1.00 68.88 193 GLY A O 1
ATOM 1590 N N . SER A 1 194 ? 31.117 26.551 -28.188 1.00 64.88 194 SER A N 1
ATOM 1591 C CA . SER A 1 194 ? 32.019 25.496 -28.652 1.00 64.88 194 SER A CA 1
ATOM 1592 C C . SER A 1 194 ? 31.237 24.192 -28.801 1.00 64.88 194 SER A C 1
ATOM 1594 O O . SER A 1 194 ? 30.721 23.639 -27.837 1.00 64.88 194 SER A O 1
ATOM 1596 N N . GLY A 1 195 ? 31.125 23.682 -30.030 1.00 69.81 195 GLY A N 1
ATOM 1597 C CA . GLY A 1 195 ? 30.324 22.498 -30.379 1.00 69.81 195 GLY A CA 1
ATOM 1598 C C . GLY A 1 195 ? 30.892 21.156 -29.897 1.00 69.81 195 GLY A C 1
ATOM 1599 O O . GLY A 1 195 ? 30.907 20.192 -30.660 1.00 69.81 195 GLY A O 1
ATOM 1600 N N . HIS A 1 196 ? 31.384 21.075 -28.660 1.00 75.19 196 HIS A N 1
ATOM 1601 C CA . HIS A 1 196 ? 31.929 19.851 -28.084 1.00 75.19 196 HIS A CA 1
ATOM 1602 C C . HIS A 1 196 ? 30.849 19.070 -27.334 1.00 75.19 196 HIS A C 1
ATOM 1604 O O . HIS A 1 196 ? 30.407 19.441 -26.245 1.00 75.19 196 HIS A O 1
ATOM 1610 N N . ARG A 1 197 ? 30.454 17.940 -27.924 1.00 81.12 197 ARG A N 1
ATOM 1611 C CA . ARG A 1 197 ? 29.544 16.969 -27.311 1.00 81.12 197 ARG A CA 1
ATOM 1612 C C . ARG A 1 197 ? 30.336 16.140 -26.303 1.00 81.12 197 ARG A C 1
ATOM 1614 O O . ARG A 1 197 ? 31.400 15.624 -26.639 1.00 81.12 197 ARG A O 1
ATOM 1621 N N . LYS A 1 198 ? 29.823 16.009 -25.083 1.00 85.75 198 LYS A N 1
ATOM 1622 C CA . LYS A 1 198 ? 30.377 15.116 -24.058 1.00 85.75 198 LYS A CA 1
ATOM 1623 C C . LYS A 1 198 ? 29.368 14.004 -23.795 1.00 85.75 198 LYS A C 1
ATOM 1625 O O . LYS A 1 198 ? 28.165 14.263 -23.776 1.00 85.75 198 LYS A O 1
ATOM 1630 N N . SER A 1 199 ? 29.847 12.781 -23.602 1.00 87.38 199 SER A N 1
ATOM 1631 C CA . SER A 1 199 ? 29.017 11.668 -23.146 1.00 87.38 199 SER A CA 1
ATOM 1632 C C . SER A 1 199 ? 29.365 11.294 -21.711 1.00 87.38 199 SER A C 1
ATOM 1634 O O . SER A 1 199 ? 30.521 11.366 -21.293 1.00 87.38 199 SER A O 1
ATOM 1636 N N . VAL A 1 200 ? 28.339 10.962 -20.929 1.00 88.88 200 VAL A N 1
ATOM 1637 C CA . VAL A 1 200 ? 28.478 10.410 -19.578 1.00 88.88 200 VAL A CA 1
ATOM 1638 C C . VAL A 1 200 ? 27.559 9.202 -19.467 1.00 88.88 200 VAL A C 1
ATOM 1640 O O . VAL A 1 200 ? 26.375 9.281 -19.796 1.00 88.88 200 VAL A O 1
ATOM 1643 N N . THR A 1 201 ? 28.113 8.093 -18.988 1.00 86.38 201 THR A N 1
ATOM 1644 C CA . THR A 1 201 ? 27.364 6.876 -18.677 1.00 86.38 201 THR A CA 1
ATOM 1645 C C . THR A 1 201 ? 26.739 7.015 -17.295 1.00 86.38 201 THR A C 1
ATOM 1647 O O . THR A 1 201 ? 27.443 7.255 -16.312 1.00 86.38 201 THR A O 1
ATOM 1650 N N . VAL A 1 202 ? 25.417 6.884 -17.210 1.00 84.12 202 VAL A N 1
ATOM 1651 C CA . VAL A 1 202 ? 24.675 6.911 -15.943 1.00 84.12 202 VAL A CA 1
ATOM 1652 C C . VAL A 1 202 ? 23.766 5.696 -15.843 1.00 84.12 202 VAL A C 1
ATOM 1654 O O . VAL A 1 202 ? 23.189 5.259 -16.835 1.00 84.12 202 VAL A O 1
ATOM 1657 N N . SER A 1 203 ? 23.600 5.155 -14.636 1.00 82.38 203 SER A N 1
ATOM 1658 C CA . SER A 1 203 ? 22.601 4.113 -14.399 1.00 82.38 203 SER A CA 1
ATOM 1659 C C . SER A 1 203 ? 21.198 4.715 -14.405 1.00 82.38 203 SER A C 1
ATOM 1661 O O . SER A 1 203 ? 20.961 5.794 -13.844 1.00 82.38 203 SER A O 1
ATOM 1663 N N . CYS A 1 204 ? 20.245 4.007 -15.008 1.00 74.38 204 CYS A N 1
ATOM 1664 C CA . CYS A 1 204 ? 18.853 4.441 -15.126 1.00 74.38 204 CYS A CA 1
ATOM 1665 C C . CYS A 1 204 ? 18.210 4.795 -13.762 1.00 74.38 204 CYS A C 1
ATOM 1667 O O . CYS A 1 204 ? 17.404 5.726 -13.667 1.00 74.38 204 CYS A O 1
ATOM 1669 N N . ASN A 1 205 ? 18.646 4.153 -12.665 1.00 73.69 205 ASN A N 1
ATOM 1670 C CA . ASN A 1 205 ? 18.227 4.499 -11.298 1.00 73.69 205 ASN A CA 1
ATOM 1671 C C . ASN A 1 205 ? 18.450 5.987 -10.951 1.00 73.69 205 ASN A C 1
ATOM 1673 O O . ASN A 1 205 ? 17.596 6.625 -10.338 1.00 73.69 205 ASN A O 1
ATOM 1677 N N . THR A 1 206 ? 19.575 6.566 -11.376 1.00 63.84 206 THR A N 1
ATOM 1678 C CA . THR A 1 206 ? 19.924 7.964 -11.064 1.00 63.84 206 THR A CA 1
ATOM 1679 C C . THR A 1 206 ? 19.140 8.983 -11.897 1.00 63.84 206 THR A C 1
ATOM 1681 O O . THR A 1 206 ? 18.889 10.098 -11.434 1.00 63.84 206 THR A O 1
ATOM 1684 N N . LEU A 1 207 ? 18.672 8.587 -13.086 1.00 57.56 207 LEU A N 1
ATOM 1685 C CA . LEU A 1 207 ? 17.934 9.451 -14.010 1.00 57.56 207 LEU A CA 1
ATOM 1686 C C . LEU A 1 207 ? 16.496 9.728 -13.529 1.00 57.56 207 LEU A C 1
ATOM 1688 O O . LEU A 1 207 ? 15.975 10.832 -13.702 1.00 57.56 207 LEU A O 1
ATOM 1692 N N . THR A 1 208 ? 15.866 8.751 -12.865 1.00 56.97 208 THR A N 1
ATOM 1693 C CA . THR A 1 208 ? 14.510 8.905 -12.299 1.00 56.97 208 THR A CA 1
ATOM 1694 C C . THR A 1 208 ? 14.453 9.911 -11.144 1.00 56.97 208 THR A C 1
ATOM 1696 O O . THR A 1 208 ? 13.474 10.646 -11.011 1.00 56.97 208 THR A O 1
ATOM 1699 N N . HIS A 1 209 ? 15.524 10.023 -10.350 1.00 52.00 209 HIS A N 1
ATOM 1700 C CA . HIS A 1 209 ? 15.610 10.995 -9.256 1.00 52.00 209 HIS A CA 1
ATOM 1701 C C . HIS A 1 209 ? 15.732 12.442 -9.771 1.00 52.00 209 HIS A C 1
ATOM 1703 O O . HIS A 1 209 ? 15.181 13.369 -9.175 1.00 52.00 209 HIS A O 1
ATOM 1709 N N . TRP A 1 210 ? 16.384 12.637 -10.922 1.00 49.16 210 TRP A N 1
ATOM 1710 C CA . TRP A 1 210 ? 16.575 13.953 -11.542 1.00 49.16 210 TRP A CA 1
ATOM 1711 C C . TRP A 1 210 ? 15.274 14.571 -12.078 1.00 49.16 210 TRP A C 1
ATOM 1713 O O . TRP A 1 210 ? 15.033 15.762 -11.875 1.00 49.16 210 TRP A O 1
ATOM 1723 N N . HIS A 1 211 ? 14.387 13.771 -12.683 1.00 51.41 211 HIS A N 1
ATOM 1724 C CA . HIS A 1 211 ? 13.084 14.262 -13.157 1.00 51.41 211 HIS A CA 1
ATOM 1725 C C . HIS A 1 211 ? 12.178 14.748 -12.013 1.00 51.41 211 HIS A C 1
ATOM 1727 O O . HIS A 1 211 ? 11.447 15.723 -12.183 1.00 51.41 211 HIS A O 1
ATOM 1733 N N . SER A 1 212 ? 12.257 14.132 -10.828 1.00 44.75 212 SER A N 1
ATOM 1734 C CA . SER A 1 212 ? 11.431 14.538 -9.684 1.00 44.75 212 SER A CA 1
ATOM 1735 C C . SER A 1 212 ? 11.952 15.790 -8.968 1.00 44.75 212 SER A C 1
ATOM 1737 O O . SER A 1 212 ? 11.163 16.502 -8.351 1.00 44.75 212 SER A O 1
ATOM 1739 N N . ALA A 1 213 ? 13.255 16.083 -9.050 1.00 48.34 213 ALA A N 1
ATOM 1740 C CA . ALA A 1 213 ? 13.855 17.259 -8.416 1.00 48.34 213 ALA A CA 1
ATOM 1741 C C . ALA A 1 213 ? 13.684 18.553 -9.241 1.00 48.34 213 ALA A C 1
ATOM 1743 O O . ALA A 1 213 ? 13.679 19.644 -8.672 1.00 48.34 213 ALA A O 1
ATOM 1744 N N . HIS A 1 214 ? 13.513 18.449 -10.566 1.00 47.84 214 HIS A N 1
ATOM 1745 C CA . HIS A 1 214 ? 13.445 19.611 -11.467 1.00 47.84 214 HIS A CA 1
ATOM 1746 C C . HIS A 1 214 ? 12.035 19.964 -11.974 1.00 47.84 214 HIS A C 1
ATOM 1748 O O . HIS A 1 214 ? 11.827 21.074 -12.466 1.00 47.84 214 HIS A O 1
ATOM 1754 N N . ALA A 1 215 ? 11.039 19.089 -11.797 1.00 48.53 215 ALA A N 1
ATOM 1755 C CA . ALA A 1 215 ? 9.652 19.343 -12.213 1.00 48.53 215 ALA A CA 1
ATOM 1756 C C . ALA A 1 215 ? 8.885 20.360 -11.328 1.00 48.53 215 ALA A C 1
ATOM 1758 O O . ALA A 1 215 ? 7.708 20.614 -11.564 1.00 48.53 215 ALA A O 1
ATOM 1759 N N . GLY A 1 216 ? 9.533 20.962 -10.321 1.00 45.38 216 GLY A N 1
ATOM 1760 C CA . GLY A 1 216 ? 8.919 21.914 -9.383 1.00 45.38 216 GLY A CA 1
ATOM 1761 C C . GLY A 1 216 ? 9.254 23.399 -9.589 1.00 45.38 216 GLY A C 1
ATOM 1762 O O . GLY A 1 216 ? 8.922 24.198 -8.718 1.00 45.38 216 GLY A O 1
ATOM 1763 N N . ARG A 1 217 ? 9.940 23.803 -10.673 1.00 50.34 217 ARG A N 1
ATOM 1764 C CA . ARG A 1 217 ? 10.444 25.192 -10.836 1.00 50.34 217 ARG A CA 1
ATOM 1765 C C . ARG A 1 217 ? 10.073 25.923 -12.128 1.00 50.34 217 ARG A C 1
ATOM 1767 O O . ARG A 1 217 ? 10.739 26.888 -12.476 1.00 50.34 217 ARG A O 1
ATOM 1774 N N . HIS A 1 218 ? 9.001 25.543 -12.817 1.00 44.81 218 HIS A N 1
ATOM 1775 C CA . HIS A 1 218 ? 8.573 26.288 -14.007 1.00 44.81 218 HIS A CA 1
ATOM 1776 C C . HIS A 1 218 ? 7.061 26.484 -14.089 1.00 44.81 218 HIS A C 1
ATOM 1778 O O . HIS A 1 218 ? 6.459 25.979 -15.016 1.00 44.81 218 HIS A O 1
ATOM 1784 N N . TYR A 1 219 ? 6.475 27.243 -13.155 1.00 46.06 219 TYR A N 1
ATOM 1785 C CA . TYR A 1 219 ? 5.284 28.082 -13.399 1.00 46.06 219 TYR A CA 1
ATOM 1786 C C . TYR A 1 219 ? 5.241 29.220 -12.362 1.00 46.06 219 TYR A C 1
ATOM 1788 O O . TYR A 1 219 ? 4.457 29.177 -11.421 1.00 46.06 219 TYR A O 1
ATOM 1796 N N . ALA A 1 220 ? 6.123 30.216 -12.490 1.00 43.34 220 ALA A N 1
ATOM 1797 C CA . ALA A 1 220 ? 5.980 31.498 -11.790 1.00 43.34 220 ALA A CA 1
ATOM 1798 C C . ALA A 1 220 ? 6.828 32.598 -12.452 1.00 43.34 220 ALA A C 1
ATOM 1800 O O . ALA A 1 220 ? 7.940 32.853 -12.011 1.00 43.34 220 ALA A O 1
ATOM 1801 N N . THR A 1 221 ? 6.279 33.235 -13.488 1.00 42.19 221 THR A N 1
ATOM 1802 C CA . THR A 1 221 ? 6.505 34.636 -13.921 1.00 42.19 221 THR A CA 1
ATOM 1803 C C . THR A 1 221 ? 5.356 34.942 -14.894 1.00 42.19 221 THR A C 1
ATOM 1805 O O . THR A 1 221 ? 5.154 34.161 -15.821 1.00 42.19 221 THR A O 1
ATOM 1808 N N . ALA A 1 222 ? 4.397 35.807 -14.543 1.00 37.41 222 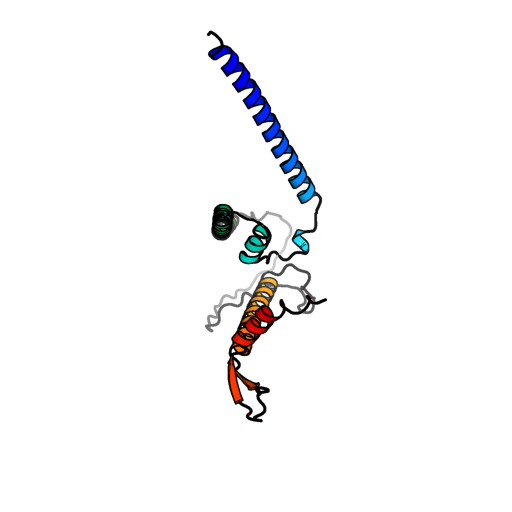ALA A N 1
ATOM 1809 C CA . ALA A 1 222 ? 4.447 37.272 -14.682 1.00 37.41 222 ALA A CA 1
ATOM 1810 C C . ALA A 1 222 ? 4.548 37.699 -16.151 1.00 37.41 222 ALA A C 1
ATOM 1812 O O . ALA A 1 222 ? 5.604 37.419 -16.758 1.00 37.41 222 ALA A O 1
#

InterPro domains:
  IPR007005 XAP5 protein [PTHR12722] (3-202)

Radius of gyration: 35.49 Å; chains: 1; bounding box: 64×109×85 Å

Foldseek 3Di:
DPDPPVVVVVVVVVVVVVVVVVVVVVVVVVVVVVVVVVVPPPPPVPDDPPCDLVNVLVVVPPDDDDPVRSVVSNVVSVVVVVVVVVVVVVVVVVVVVVVVPPPDDDDDDDDDDDDDDDDDDDDDDDDDDDDPDPPPPPPPPVDDPPDDPVVPPDPVVVVVVVVVVVVVVVVVVVVVVVQQQDWDWDWDDDPPVDGDIDIDIDGNVVVVVVCVVPPPPPDDDD

Sequence (222 aa):
MAGSQSEARRQAALVNQRKEMMEEFDRQKDAMLKETEKSLPGTNRFVGRNDSMEETLKKSTIGLVKLEDFQNKRKELEEAKAREAAQTNELKDEKVKQKKRKKITKSKLSFAMDDEEGEEDSGNKKGKDGSEEPPVKRNKVNKNPAVDTSFLPDREREEQERRTREELRQEWLRKQEELKHEEIEVVYSYWDGSGHRKSVTVSCNTLTHWHSAHAGRHYATA

pLDDT: mean 71.01, std 18.16, range [28.98, 96.25]

Organism: Thanatephorus cucumeris (strain AG1-IB / isolate 7/3/14) (NCBI:txid1108050)